Protein AF-A0A256ZLI0-F1 (afdb_monomer_lite)

pLDDT: mean 76.05, std 20.67, range [28.83, 98.06]

Structure (mmCIF, N/CA/C/O backbone):
data_AF-A0A256ZLI0-F1
#
_entry.id   AF-A0A256ZLI0-F1
#
loop_
_atom_site.group_PDB
_atom_site.id
_atom_site.type_symbol
_atom_site.label_atom_id
_atom_site.label_alt_id
_atom_site.label_comp_id
_atom_site.label_asym_id
_atom_site.label_entity_id
_atom_site.label_seq_id
_atom_site.pdbx_PDB_ins_code
_atom_site.Cartn_x
_atom_site.Cartn_y
_atom_site.Cartn_z
_atom_site.occupancy
_atom_site.B_iso_or_equiv
_atom_site.auth_seq_id
_atom_site.auth_comp_id
_atom_site.auth_asym_id
_atom_site.auth_atom_id
_atom_site.pdbx_PDB_model_num
ATOM 1 N N . MET A 1 1 ? 35.909 20.797 -8.259 1.00 40.53 1 MET A N 1
ATOM 2 C CA . MET A 1 1 ? 35.393 22.109 -7.797 1.00 40.53 1 MET A CA 1
ATOM 3 C C . MET A 1 1 ? 34.046 22.550 -8.398 1.00 40.53 1 MET A C 1
ATOM 5 O O . MET A 1 1 ? 33.542 23.567 -7.961 1.00 40.53 1 MET A O 1
ATOM 9 N N . LYS A 1 2 ? 33.395 21.803 -9.313 1.00 31.95 2 LYS A N 1
ATOM 10 C CA . LYS A 1 2 ? 32.049 22.153 -9.836 1.00 31.95 2 LYS A CA 1
ATOM 11 C C . LYS A 1 2 ? 30.860 21.466 -9.124 1.00 31.95 2 LYS A C 1
ATOM 13 O O . LYS A 1 2 ? 29.720 21.758 -9.449 1.00 31.95 2 LYS A O 1
ATOM 18 N N . LYS A 1 3 ? 31.107 20.575 -8.148 1.00 35.16 3 LYS A N 1
ATOM 19 C CA . LYS A 1 3 ? 30.056 19.810 -7.437 1.00 35.16 3 LYS A CA 1
ATOM 20 C C . LYS A 1 3 ? 29.478 20.511 -6.195 1.00 35.16 3 LYS A C 1
ATOM 22 O O . LYS A 1 3 ? 28.407 20.138 -5.746 1.00 35.16 3 LYS A O 1
ATOM 27 N N . THR A 1 4 ? 30.132 21.550 -5.676 1.00 40.84 4 THR A N 1
ATOM 28 C CA . THR A 1 4 ? 29.684 22.295 -4.483 1.00 40.84 4 THR A CA 1
ATOM 29 C C . THR A 1 4 ? 28.742 23.462 -4.796 1.00 40.84 4 THR A C 1
ATOM 31 O O . THR A 1 4 ? 27.974 23.868 -3.934 1.00 40.84 4 THR A O 1
ATOM 34 N N . ILE A 1 5 ? 28.733 23.967 -6.034 1.00 38.03 5 ILE A N 1
ATOM 35 C CA . ILE A 1 5 ? 27.892 25.113 -6.433 1.00 38.03 5 ILE A CA 1
ATOM 36 C C . ILE A 1 5 ? 26.425 24.687 -6.659 1.00 38.03 5 ILE A C 1
ATOM 38 O O . ILE A 1 5 ? 25.516 25.464 -6.391 1.00 38.03 5 ILE A O 1
ATOM 42 N N . LEU A 1 6 ? 26.172 23.433 -7.061 1.00 33.59 6 LEU A N 1
ATOM 43 C CA . LEU A 1 6 ? 24.806 22.923 -7.260 1.00 33.59 6 LEU A CA 1
ATOM 44 C C . LEU A 1 6 ? 24.088 22.627 -5.928 1.00 33.59 6 LEU A C 1
ATOM 46 O O . LEU A 1 6 ? 22.887 22.844 -5.819 1.00 33.59 6 LEU A O 1
ATOM 50 N N . ALA A 1 7 ? 24.832 22.202 -4.901 1.00 37.72 7 ALA A N 1
ATOM 51 C CA . ALA A 1 7 ? 24.285 21.938 -3.569 1.00 37.72 7 ALA A CA 1
ATOM 52 C C . ALA A 1 7 ? 23.872 23.230 -2.833 1.00 37.72 7 ALA A C 1
ATOM 54 O O . ALA A 1 7 ? 22.860 23.236 -2.138 1.00 37.72 7 ALA A O 1
ATOM 55 N N . LEU A 1 8 ? 24.586 24.346 -3.047 1.00 35.59 8 LEU A N 1
ATOM 56 C CA . LEU A 1 8 ? 24.182 25.655 -2.512 1.00 35.59 8 LEU A CA 1
ATOM 57 C C . LEU A 1 8 ? 22.969 26.261 -3.244 1.00 35.59 8 LEU A C 1
ATOM 59 O O . LEU A 1 8 ? 22.177 26.957 -2.617 1.00 35.59 8 LEU A O 1
ATOM 63 N N . ALA A 1 9 ? 22.777 25.978 -4.538 1.00 35.22 9 ALA A N 1
ATOM 64 C CA . ALA A 1 9 ? 21.626 26.484 -5.294 1.00 35.22 9 ALA A CA 1
ATOM 65 C C . ALA A 1 9 ? 20.304 25.790 -4.908 1.00 35.22 9 ALA A C 1
ATOM 67 O O . ALA A 1 9 ? 19.268 26.447 -4.830 1.00 35.22 9 ALA A O 1
ATOM 68 N N . VAL A 1 10 ? 20.343 24.486 -4.602 1.00 46.53 10 VAL A N 1
ATOM 69 C CA . VAL A 1 10 ? 19.170 23.740 -4.104 1.00 46.53 10 VAL A CA 1
ATOM 70 C C . VAL A 1 10 ? 18.825 24.157 -2.669 1.00 46.53 10 VAL A C 1
ATOM 72 O O . VAL A 1 10 ? 17.653 24.344 -2.355 1.00 46.53 10 VAL A O 1
ATOM 75 N N . ALA A 1 11 ? 19.829 24.421 -1.825 1.00 37.31 11 ALA A N 1
ATOM 76 C CA . ALA A 1 11 ? 19.602 24.955 -0.483 1.00 37.31 11 ALA A CA 1
ATOM 77 C C . ALA A 1 11 ? 18.977 26.370 -0.505 1.00 37.31 11 ALA A C 1
ATOM 79 O O . ALA A 1 11 ? 18.036 26.621 0.242 1.00 37.31 11 ALA A O 1
ATOM 80 N N . CYS A 1 12 ? 19.405 27.269 -1.405 1.00 38.97 12 CYS A N 1
ATOM 81 C CA . CYS A 1 12 ? 18.811 28.611 -1.538 1.00 38.97 12 CYS A CA 1
ATOM 82 C C . CYS A 1 12 ? 17.366 28.616 -2.083 1.00 38.97 12 CYS A C 1
ATOM 84 O O . CYS A 1 12 ? 16.589 29.510 -1.734 1.00 38.97 12 CYS A O 1
ATOM 86 N N . LEU A 1 13 ? 16.976 27.629 -2.899 1.00 40.41 13 LEU A N 1
ATOM 87 C CA . LEU A 1 13 ? 15.586 27.478 -3.359 1.00 40.41 13 LEU A CA 1
ATOM 88 C C . LEU A 1 13 ? 14.676 26.900 -2.266 1.00 40.41 13 LEU A C 1
ATOM 90 O O . LEU A 1 13 ? 13.527 27.313 -2.146 1.00 40.41 13 LEU A O 1
ATOM 94 N N . LEU A 1 14 ? 15.204 26.029 -1.404 1.00 44.41 14 LEU A N 1
ATOM 95 C CA . LEU A 1 14 ? 14.455 25.492 -0.264 1.00 44.41 14 LEU A CA 1
ATOM 96 C C . LEU A 1 14 ? 14.276 26.519 0.870 1.00 44.41 14 LEU A C 1
ATOM 98 O O . LEU A 1 14 ? 13.280 26.472 1.584 1.00 44.41 14 LEU A O 1
ATOM 102 N N . SER A 1 15 ? 15.185 27.492 1.018 1.00 39.38 15 SER A N 1
ATOM 103 C CA . SER A 1 15 ? 15.067 28.544 2.046 1.00 39.38 15 SER A CA 1
ATOM 104 C C . SER A 1 15 ? 14.135 29.704 1.670 1.00 39.38 15 SER A C 1
ATOM 106 O O . SER A 1 15 ? 13.623 30.376 2.560 1.00 39.38 15 SER A O 1
ATOM 108 N N . SER A 1 16 ? 13.897 29.959 0.378 1.00 40.97 16 SER A N 1
ATOM 109 C CA . SER A 1 16 ? 13.010 31.048 -0.073 1.00 40.97 16 SER A CA 1
ATOM 110 C C . SER A 1 16 ? 11.529 30.653 -0.125 1.00 40.97 16 SER A C 1
ATOM 112 O O . SER A 1 16 ? 10.674 31.531 -0.049 1.00 40.97 16 SER A O 1
ATOM 114 N N . ALA A 1 17 ? 11.213 29.353 -0.151 1.00 39.97 17 ALA A N 1
ATOM 115 C CA . ALA A 1 17 ? 9.845 28.849 0.003 1.00 39.97 17 ALA A CA 1
ATOM 116 C C . ALA A 1 17 ? 9.384 28.781 1.475 1.00 39.97 17 ALA A C 1
ATOM 118 O O . ALA A 1 17 ? 8.189 28.789 1.749 1.00 39.97 17 ALA A O 1
ATOM 119 N N . TYR A 1 18 ? 10.320 28.761 2.432 1.00 39.34 18 TYR A N 1
ATOM 120 C CA . TYR A 1 18 ? 10.014 28.608 3.861 1.00 39.34 18 TYR A CA 1
ATOM 121 C C . TYR A 1 18 ? 9.676 29.920 4.590 1.00 39.34 18 TYR A C 1
ATOM 123 O O . TYR A 1 18 ? 9.418 29.912 5.792 1.00 39.34 18 TYR A O 1
ATOM 131 N N . ALA A 1 19 ? 9.682 31.059 3.891 1.00 36.34 19 ALA A N 1
ATOM 132 C CA . ALA A 1 19 ? 9.507 32.368 4.513 1.00 36.34 19 ALA A CA 1
ATOM 133 C C . ALA A 1 19 ? 8.730 33.355 3.627 1.00 36.34 19 ALA A C 1
ATOM 135 O O . ALA A 1 19 ? 9.197 34.458 3.352 1.00 36.34 19 ALA A O 1
ATOM 136 N N . SER A 1 20 ? 7.522 32.996 3.185 1.00 33.09 20 SER A N 1
ATOM 137 C CA . SER A 1 20 ? 6.539 34.020 2.814 1.00 33.09 20 SER A CA 1
ATOM 138 C C . SER A 1 20 ? 5.101 33.527 2.961 1.00 33.09 20 SER A C 1
ATOM 140 O O . SER A 1 20 ? 4.599 32.782 2.133 1.00 33.09 20 SER A O 1
ATOM 142 N N . ASN A 1 21 ? 4.476 34.011 4.035 1.00 33.50 21 ASN A N 1
ATOM 143 C CA . ASN A 1 21 ? 3.044 34.111 4.306 1.00 33.50 21 ASN A CA 1
ATOM 144 C C . ASN A 1 21 ? 2.173 32.843 4.322 1.00 33.50 21 ASN A C 1
ATOM 146 O O . ASN A 1 21 ? 1.959 32.149 3.334 1.00 33.50 21 ASN A O 1
ATOM 150 N N . ASN A 1 22 ? 1.560 32.662 5.495 1.00 40.75 22 ASN A N 1
ATOM 151 C CA . ASN A 1 22 ? 0.353 31.892 5.771 1.00 40.75 22 ASN A CA 1
ATOM 152 C C . ASN A 1 22 ? -0.597 31.858 4.557 1.00 40.75 22 ASN A C 1
ATOM 154 O O . ASN A 1 22 ? -1.036 32.912 4.096 1.00 40.75 22 ASN A O 1
ATOM 158 N N . ASN A 1 23 ? -0.919 30.644 4.099 1.00 41.50 23 ASN A N 1
ATOM 159 C CA . ASN A 1 23 ? -1.715 30.287 2.912 1.00 41.50 23 ASN A CA 1
ATOM 160 C C . ASN A 1 23 ? -0.945 30.087 1.595 1.00 41.50 23 ASN A C 1
ATOM 162 O O . ASN A 1 23 ? -1.552 30.136 0.525 1.00 41.50 23 ASN A O 1
ATOM 166 N N . ALA A 1 24 ? 0.349 29.765 1.637 1.00 43.97 24 ALA A N 1
ATOM 167 C CA . ALA A 1 24 ? 0.950 29.016 0.536 1.00 43.97 24 ALA A CA 1
ATOM 168 C C . ALA A 1 24 ? 0.336 27.606 0.527 1.00 43.97 24 ALA A C 1
ATOM 170 O O . ALA A 1 24 ? 0.814 26.701 1.206 1.00 43.97 24 ALA A O 1
ATOM 171 N N . MET A 1 25 ? -0.785 27.458 -0.181 1.00 47.25 25 MET A N 1
ATOM 172 C CA . MET A 1 25 ? -1.343 26.170 -0.583 1.00 47.25 25 MET A CA 1
ATOM 173 C C . MET A 1 25 ? -0.182 25.342 -1.138 1.00 47.25 25 MET A C 1
ATOM 175 O O . MET A 1 25 ? 0.392 25.713 -2.162 1.00 47.25 25 MET A O 1
ATOM 179 N N . LEU A 1 26 ? 0.239 24.306 -0.401 1.00 55.38 26 LEU A N 1
ATOM 180 C CA . LEU A 1 26 ? 1.310 23.421 -0.844 1.00 55.38 26 LEU A CA 1
ATOM 181 C C . LEU A 1 26 ? 0.889 22.868 -2.207 1.00 55.38 26 LEU A C 1
ATOM 183 O O . LEU A 1 26 ? -0.097 22.140 -2.307 1.00 55.38 26 LEU A O 1
ATOM 187 N N . ASP A 1 27 ? 1.601 23.249 -3.266 1.00 64.56 27 ASP A N 1
ATOM 188 C CA . ASP A 1 27 ? 1.312 22.743 -4.601 1.00 64.56 27 ASP A CA 1
ATOM 189 C C . ASP A 1 27 ? 1.863 21.318 -4.705 1.00 64.56 27 ASP A C 1
ATOM 191 O O . ASP A 1 27 ? 3.000 21.090 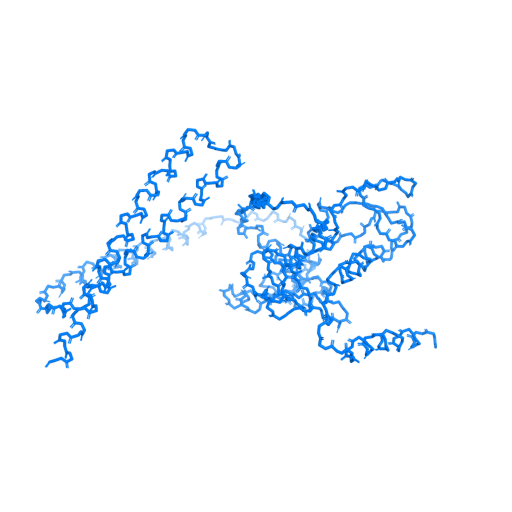-5.120 1.00 64.56 27 ASP A O 1
ATOM 195 N N . TYR A 1 28 ? 1.069 20.335 -4.282 1.00 67.94 28 TYR A N 1
ATOM 196 C CA . TYR A 1 28 ? 1.448 18.923 -4.345 1.00 67.94 28 TYR A CA 1
ATOM 197 C C . TYR A 1 28 ? 1.806 18.485 -5.775 1.00 67.94 28 TYR A C 1
ATOM 199 O O . TYR A 1 28 ? 2.650 17.607 -5.945 1.00 67.94 28 TYR A O 1
ATOM 207 N N . LYS A 1 29 ? 1.278 19.155 -6.817 1.00 70.31 29 LYS A N 1
ATOM 208 C CA . LYS A 1 29 ? 1.655 18.875 -8.215 1.00 70.31 29 LYS A CA 1
ATOM 209 C C . LYS A 1 29 ? 3.124 19.199 -8.481 1.00 70.31 29 LYS A C 1
ATOM 211 O O . LYS A 1 29 ? 3.754 18.533 -9.302 1.00 70.31 29 LYS A O 1
ATOM 216 N N . PHE A 1 30 ? 3.697 20.190 -7.795 1.00 74.12 30 PHE A N 1
ATOM 217 C CA . PHE A 1 30 ? 5.127 20.485 -7.888 1.00 74.12 30 PHE A CA 1
ATOM 218 C C . PHE A 1 30 ? 5.970 19.310 -7.378 1.00 74.12 30 PHE A C 1
ATOM 220 O O . PHE A 1 30 ? 6.901 18.879 -8.062 1.00 74.12 30 PHE A O 1
ATOM 227 N N . TYR A 1 31 ? 5.614 18.755 -6.217 1.00 70.31 31 TYR A N 1
ATOM 228 C CA . TYR A 1 31 ? 6.306 17.601 -5.640 1.00 70.31 31 TYR A CA 1
ATOM 229 C C . TYR A 1 31 ? 6.145 16.345 -6.498 1.00 70.31 31 TYR A C 1
ATOM 231 O O . TYR A 1 31 ? 7.115 15.611 -6.676 1.00 70.31 31 TYR A O 1
ATOM 239 N N . ASP A 1 32 ? 4.974 16.145 -7.096 1.00 78.19 32 ASP A N 1
ATOM 240 C CA . ASP A 1 32 ? 4.690 14.979 -7.936 1.00 78.19 32 ASP A CA 1
ATOM 241 C C . ASP A 1 32 ? 5.497 15.006 -9.226 1.00 78.19 32 ASP A C 1
ATOM 243 O O . ASP A 1 32 ? 6.149 14.023 -9.571 1.00 78.19 32 ASP A O 1
ATOM 247 N N . ASN A 1 33 ? 5.549 16.162 -9.890 1.00 80.44 33 ASN A N 1
ATOM 248 C CA . ASN A 1 33 ? 6.381 16.349 -11.075 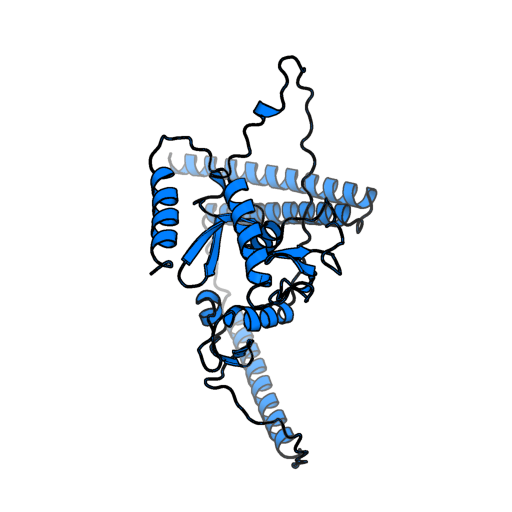1.00 80.44 33 ASN A CA 1
ATOM 249 C C . ASN A 1 33 ? 7.874 16.191 -10.756 1.00 80.44 33 ASN A C 1
ATOM 251 O O . ASN A 1 33 ? 8.627 15.629 -11.554 1.00 80.44 33 ASN A O 1
ATOM 255 N N . MET A 1 34 ? 8.314 16.679 -9.592 1.00 78.69 34 MET A N 1
ATOM 256 C CA . MET A 1 34 ? 9.698 16.530 -9.146 1.00 78.69 34 MET A CA 1
ATOM 257 C C . MET A 1 34 ? 10.043 15.062 -8.857 1.00 78.69 34 MET A C 1
ATOM 259 O O . MET A 1 34 ? 11.110 14.598 -9.264 1.00 78.69 34 MET A O 1
ATOM 263 N N . LEU A 1 35 ? 9.148 14.332 -8.185 1.00 78.50 35 LEU A N 1
ATOM 264 C CA . LEU A 1 35 ? 9.308 12.912 -7.876 1.00 78.50 35 LEU A CA 1
ATOM 265 C C . LEU A 1 35 ? 9.296 12.059 -9.151 1.00 78.50 35 LEU A C 1
ATOM 267 O O . LEU A 1 35 ? 10.183 11.224 -9.319 1.00 78.50 35 LEU A O 1
ATOM 271 N N . GLU A 1 36 ? 8.364 12.313 -10.074 1.00 88.06 36 GLU A N 1
ATOM 272 C CA . GLU A 1 36 ? 8.301 11.669 -11.395 1.00 88.06 36 GLU A CA 1
ATOM 273 C C . GLU A 1 36 ? 9.634 11.831 -12.134 1.00 88.06 36 GLU A C 1
ATOM 275 O O . GLU A 1 36 ? 10.259 10.853 -12.547 1.00 88.06 36 GLU A O 1
ATOM 280 N N . ASP A 1 37 ? 10.114 13.072 -12.261 1.00 85.50 37 ASP A N 1
ATOM 281 C CA . ASP A 1 37 ? 11.357 13.370 -12.971 1.00 85.50 37 ASP A CA 1
ATOM 282 C C . ASP A 1 37 ? 12.570 12.695 -12.320 1.00 85.50 37 ASP A C 1
ATOM 284 O O . ASP A 1 37 ? 13.441 12.159 -13.015 1.00 85.50 37 ASP A O 1
ATOM 288 N N . TYR A 1 38 ? 12.620 12.701 -10.988 1.00 82.81 38 TYR A N 1
ATOM 289 C CA . TYR A 1 38 ? 13.670 12.046 -10.221 1.00 82.81 38 TYR A CA 1
ATOM 290 C C . TYR A 1 38 ? 13.677 10.526 -10.458 1.00 82.81 38 TYR A C 1
ATOM 292 O O . TYR A 1 38 ? 14.725 9.971 -10.801 1.00 82.81 38 TYR A O 1
ATOM 300 N N . LEU A 1 39 ? 12.524 9.858 -10.352 1.00 84.94 39 LEU A N 1
ATOM 301 C CA . LEU A 1 39 ? 12.399 8.408 -10.534 1.00 84.94 39 LEU A CA 1
ATOM 302 C C . LEU A 1 39 ? 12.751 7.986 -11.965 1.00 84.94 39 LEU A C 1
ATOM 304 O O . LEU A 1 39 ? 13.571 7.086 -12.166 1.00 84.94 39 LEU A O 1
ATOM 308 N N . LEU A 1 40 ? 12.220 8.686 -12.972 1.00 92.62 40 LEU A N 1
ATOM 309 C CA . LEU A 1 40 ? 12.499 8.383 -14.378 1.00 92.62 40 LEU A CA 1
ATOM 310 C C . LEU A 1 40 ? 13.979 8.571 -14.736 1.00 92.62 40 LEU A C 1
ATOM 312 O O . LEU A 1 40 ? 14.510 7.806 -15.544 1.00 92.62 40 LEU A O 1
ATOM 316 N N . LYS A 1 41 ? 14.666 9.556 -14.141 1.00 91.25 41 LYS A N 1
ATOM 317 C CA . LYS A 1 41 ? 16.128 9.702 -14.265 1.00 91.25 41 LYS A CA 1
ATOM 318 C C . LYS A 1 41 ? 16.868 8.575 -13.560 1.00 91.25 41 LYS A C 1
ATOM 320 O O . LYS A 1 41 ? 17.850 8.058 -14.091 1.00 91.25 41 LYS A O 1
ATOM 325 N N . ARG A 1 42 ? 16.409 8.191 -12.369 1.00 86.12 42 ARG A N 1
ATOM 326 C CA . ARG A 1 42 ? 17.051 7.158 -11.556 1.00 86.12 42 ARG A CA 1
ATOM 327 C C . ARG A 1 42 ? 17.059 5.805 -12.257 1.00 86.12 42 ARG A C 1
ATOM 329 O O . ARG A 1 42 ? 18.103 5.161 -12.285 1.00 86.12 42 ARG A O 1
ATOM 336 N N . PHE A 1 43 ? 15.964 5.429 -12.916 1.00 92.88 43 PHE A N 1
ATOM 337 C CA . PHE A 1 43 ? 15.890 4.195 -13.712 1.00 92.88 43 PHE A CA 1
ATOM 338 C C . PHE A 1 43 ? 16.855 4.167 -14.911 1.00 92.88 43 PHE A C 1
ATOM 340 O O . PHE A 1 43 ? 17.060 3.124 -15.524 1.00 92.88 43 PHE A O 1
ATOM 347 N N . CYS A 1 44 ? 17.450 5.305 -15.262 1.00 96.50 44 CYS A N 1
ATOM 348 C CA . CYS A 1 44 ? 18.420 5.448 -16.341 1.00 96.50 44 CYS A CA 1
ATOM 349 C C . CYS A 1 44 ? 19.871 5.572 -15.860 1.00 96.50 44 CYS A C 1
ATOM 351 O O . CYS A 1 44 ? 20.780 5.686 -16.685 1.00 96.50 44 CYS A O 1
ATOM 353 N N . GLU A 1 45 ? 20.126 5.602 -14.552 1.00 91.56 45 GLU A N 1
ATOM 354 C CA . GLU A 1 45 ? 21.478 5.817 -14.042 1.00 91.56 45 GLU A CA 1
ATOM 355 C C . GLU A 1 45 ? 22.379 4.627 -14.421 1.00 91.56 45 GLU A C 1
ATOM 357 O O . GLU A 1 45 ? 22.120 3.483 -14.057 1.00 91.56 45 GLU A O 1
ATOM 362 N N . GLY A 1 46 ? 23.429 4.894 -15.205 1.00 92.31 46 GLY A N 1
ATOM 363 C CA . GLY A 1 46 ? 24.333 3.860 -15.726 1.00 92.31 46 GLY A CA 1
ATOM 364 C C . GLY A 1 46 ? 23.819 3.089 -16.952 1.00 92.31 46 GLY A C 1
ATOM 365 O O . GLY A 1 46 ? 24.544 2.239 -17.464 1.00 92.31 46 GLY A O 1
ATOM 366 N N . VAL A 1 47 ? 22.623 3.405 -17.456 1.00 95.44 47 VAL A N 1
ATOM 367 C CA . VAL A 1 47 ? 21.990 2.755 -18.617 1.00 95.44 47 VAL A CA 1
ATOM 368 C C . VAL A 1 47 ? 22.248 3.576 -19.884 1.00 95.44 47 VAL A C 1
ATOM 370 O O . VAL A 1 47 ? 22.165 4.809 -19.861 1.00 95.44 47 VAL A O 1
ATOM 373 N N . LYS A 1 48 ? 22.572 2.932 -21.014 1.00 97.19 48 LYS A N 1
ATOM 374 C CA . LYS A 1 48 ? 22.811 3.660 -22.274 1.00 97.19 48 LYS A CA 1
ATOM 375 C C . LYS A 1 48 ? 21.500 4.026 -22.966 1.00 97.19 48 LYS A C 1
ATOM 377 O O . LYS A 1 48 ? 20.455 3.412 -22.772 1.00 97.19 48 LYS A O 1
ATOM 382 N N . ARG A 1 49 ? 21.567 5.025 -23.851 1.00 97.44 49 ARG A N 1
ATOM 383 C CA . ARG A 1 49 ? 20.423 5.427 -24.676 1.00 97.44 49 ARG A CA 1
ATOM 384 C C . ARG A 1 49 ? 19.913 4.246 -25.513 1.00 97.44 49 ARG A C 1
ATOM 386 O O . ARG A 1 49 ? 20.686 3.650 -26.256 1.00 97.44 49 ARG A O 1
ATOM 393 N N . GLY A 1 50 ? 18.612 3.981 -25.442 1.00 95.94 50 GLY A N 1
ATOM 394 C CA . GLY A 1 50 ? 17.932 2.901 -26.159 1.00 95.94 50 GLY A CA 1
ATOM 395 C C . GLY A 1 50 ? 17.955 1.545 -25.449 1.00 95.94 50 GLY A C 1
ATOM 396 O O . GLY A 1 50 ? 17.279 0.630 -25.908 1.00 95.94 50 GLY A O 1
ATOM 397 N N . GLU A 1 51 ? 18.684 1.404 -24.340 1.00 97.75 51 GLU A N 1
ATOM 398 C CA . GLU A 1 51 ? 18.608 0.210 -23.492 1.00 97.75 51 GLU A CA 1
ATOM 399 C C . GLU A 1 51 ? 17.377 0.270 -22.577 1.00 97.75 51 GLU A C 1
ATOM 401 O O . GLU A 1 51 ? 16.808 1.341 -22.341 1.00 97.75 51 GLU A O 1
ATOM 406 N N . ARG A 1 52 ? 16.946 -0.891 -22.068 1.00 97.12 52 ARG A N 1
ATOM 407 C CA . ARG A 1 52 ? 15.803 -0.979 -21.149 1.00 97.12 52 ARG A CA 1
ATOM 408 C C . ARG A 1 52 ? 16.097 -0.239 -19.850 1.00 97.12 52 ARG A C 1
ATOM 410 O O . ARG A 1 52 ? 17.203 -0.333 -19.326 1.00 97.12 52 ARG A O 1
ATOM 417 N N . CYS A 1 53 ? 15.093 0.453 -19.323 1.00 96.69 53 CYS A N 1
ATOM 418 C CA . CYS A 1 53 ? 15.206 1.108 -18.025 1.00 96.69 53 CYS A CA 1
ATOM 419 C C . CYS A 1 53 ? 15.521 0.087 -16.923 1.00 96.69 53 CYS A C 1
ATOM 421 O O . CYS A 1 53 ? 14.946 -1.003 -16.892 1.00 96.69 53 CYS A O 1
ATOM 423 N N . ASN A 1 54 ? 16.407 0.457 -16.004 1.00 94.50 54 ASN A N 1
ATOM 424 C CA . ASN A 1 54 ? 16.736 -0.324 -14.821 1.00 94.50 54 ASN A CA 1
ATOM 425 C C . ASN A 1 54 ? 15.725 -0.017 -13.706 1.00 94.50 54 ASN A C 1
ATOM 427 O O . ASN A 1 54 ? 15.973 0.804 -12.823 1.00 94.50 54 ASN A O 1
ATOM 431 N N . VAL A 1 55 ? 14.546 -0.625 -13.814 1.00 89.00 55 VAL A N 1
ATOM 432 C CA . VAL A 1 55 ? 13.467 -0.502 -12.829 1.00 89.00 55 VAL A CA 1
ATOM 433 C C . VAL A 1 55 ? 13.639 -1.590 -11.771 1.00 89.00 55 VAL A C 1
ATOM 435 O O . VAL A 1 55 ? 13.770 -2.766 -12.112 1.00 89.00 55 VAL A O 1
ATOM 438 N N . ALA A 1 56 ? 13.644 -1.195 -10.498 1.00 77.38 56 ALA A N 1
ATOM 439 C CA . ALA A 1 56 ? 13.705 -2.131 -9.380 1.00 77.38 56 ALA A CA 1
ATOM 440 C C . ALA A 1 56 ? 12.408 -2.953 -9.271 1.00 77.38 56 ALA A C 1
ATOM 442 O O . ALA A 1 56 ? 11.317 -2.437 -9.521 1.00 77.38 56 ALA A O 1
ATOM 443 N N . GLU A 1 57 ? 12.512 -4.216 -8.853 1.00 71.81 57 GLU A N 1
ATOM 444 C CA . GLU A 1 57 ? 11.345 -4.952 -8.346 1.00 71.81 57 GLU A CA 1
ATOM 445 C C . GLU A 1 57 ? 10.844 -4.232 -7.078 1.00 71.81 57 GLU A C 1
ATOM 447 O O . GLU A 1 57 ? 11.687 -3.820 -6.274 1.00 71.81 57 GLU A O 1
ATOM 452 N N . PRO A 1 58 ? 9.530 -4.002 -6.874 1.00 76.56 58 PRO A N 1
ATOM 453 C CA . PRO A 1 58 ? 8.353 -4.575 -7.552 1.00 76.56 58 PRO A CA 1
ATOM 454 C C . PRO A 1 58 ? 7.762 -3.725 -8.698 1.00 76.56 58 PRO A C 1
ATOM 456 O O . PRO A 1 58 ? 6.701 -4.035 -9.235 1.00 76.56 58 PRO A O 1
ATOM 459 N N . LEU A 1 59 ? 8.397 -2.613 -9.075 1.00 78.31 59 LEU A N 1
ATOM 460 C CA . LEU A 1 59 ? 7.831 -1.662 -10.044 1.00 78.31 59 LEU A CA 1
ATOM 461 C C . LEU A 1 59 ? 7.904 -2.145 -11.497 1.00 78.31 59 LEU A C 1
ATOM 463 O O . LEU A 1 59 ? 7.274 -1.568 -12.381 1.00 78.31 59 LEU A O 1
ATOM 467 N N . LYS A 1 60 ? 8.684 -3.187 -11.762 1.00 84.75 60 LYS A N 1
ATOM 468 C CA . LYS A 1 60 ? 9.031 -3.652 -13.107 1.00 84.75 60 LYS A CA 1
ATOM 469 C C . LYS A 1 60 ? 7.853 -4.243 -13.886 1.00 84.75 60 LYS A C 1
ATOM 471 O O . LYS A 1 60 ? 7.864 -4.227 -15.120 1.00 84.75 60 LYS A O 1
ATOM 476 N N . ASP A 1 61 ? 6.833 -4.724 -13.181 1.00 80.38 61 ASP A N 1
ATOM 477 C CA . ASP A 1 61 ? 5.593 -5.198 -13.798 1.00 80.38 61 ASP A CA 1
ATOM 478 C C . ASP A 1 61 ? 4.722 -4.051 -14.313 1.00 80.38 61 ASP A C 1
ATOM 480 O O . ASP A 1 61 ? 4.073 -4.203 -15.346 1.00 80.38 61 ASP A O 1
ATOM 484 N N . ASN A 1 62 ? 4.790 -2.888 -13.659 1.00 79.38 62 ASN A N 1
ATOM 485 C CA . ASN A 1 62 ? 3.992 -1.706 -13.993 1.00 79.38 62 ASN A CA 1
ATOM 486 C C . ASN A 1 62 ? 4.761 -0.668 -14.823 1.00 79.38 62 ASN A C 1
ATOM 488 O O . ASN A 1 62 ? 4.165 0.238 -15.402 1.00 79.38 62 ASN A O 1
ATOM 492 N N . ILE A 1 63 ? 6.092 -0.756 -14.860 1.00 85.62 63 ILE A N 1
ATOM 493 C CA . ILE A 1 63 ? 6.951 0.226 -15.517 1.00 85.62 63 ILE A CA 1
ATOM 494 C C . ILE A 1 63 ? 7.905 -0.496 -16.456 1.00 85.62 63 ILE A C 1
ATOM 496 O O . ILE A 1 63 ? 8.925 -1.059 -16.049 1.00 85.62 63 ILE A O 1
ATOM 500 N N . ARG A 1 64 ? 7.600 -0.421 -17.750 1.00 92.75 64 ARG A N 1
ATOM 501 C CA . ARG A 1 64 ? 8.471 -0.894 -18.827 1.00 92.75 64 ARG A CA 1
ATOM 502 C C . ARG A 1 64 ? 8.821 0.264 -19.738 1.00 92.75 64 ARG A C 1
ATOM 504 O O . ARG A 1 64 ? 8.035 1.188 -19.913 1.00 92.75 64 ARG A O 1
ATOM 511 N N . GLY A 1 65 ? 10.018 0.238 -20.309 1.00 95.44 65 GLY A N 1
ATOM 512 C CA . GLY A 1 65 ? 10.466 1.335 -21.152 1.00 95.44 65 GLY A CA 1
ATOM 513 C C . GLY A 1 65 ? 11.930 1.264 -21.540 1.00 95.44 65 GLY A C 1
ATOM 514 O O . GLY A 1 65 ? 12.650 0.323 -21.185 1.00 95.44 65 GLY A O 1
ATOM 515 N N . VAL A 1 66 ? 12.371 2.302 -22.244 1.00 97.50 66 VAL A N 1
ATOM 516 C CA . VAL A 1 66 ? 13.767 2.485 -22.651 1.00 97.50 66 VAL A CA 1
ATOM 517 C C . VAL A 1 66 ? 14.313 3.837 -22.216 1.00 97.50 66 VAL A C 1
ATOM 519 O O . VAL A 1 66 ? 13.590 4.830 -22.104 1.00 97.50 66 VAL A O 1
ATOM 522 N N . CYS A 1 67 ? 15.620 3.881 -21.979 1.00 98.06 67 CYS A N 1
ATOM 523 C CA . CYS A 1 67 ? 16.298 5.092 -21.567 1.00 98.06 67 CYS A CA 1
ATOM 524 C C . CYS A 1 67 ? 16.522 6.036 -22.754 1.00 98.06 67 CYS A C 1
ATOM 526 O O . CYS A 1 67 ? 17.254 5.716 -23.694 1.00 98.06 67 CYS A O 1
ATOM 528 N N . CYS A 1 68 ? 15.933 7.226 -22.705 1.00 97.38 68 CYS A N 1
ATOM 529 C CA . CYS A 1 68 ? 16.025 8.241 -23.746 1.00 97.38 68 CYS A CA 1
ATOM 530 C C . CYS A 1 68 ? 16.408 9.578 -23.125 1.00 97.38 68 CYS A C 1
ATOM 532 O O . CYS A 1 68 ? 15.716 10.096 -22.256 1.00 97.38 68 CYS A O 1
ATOM 534 N N . ASP A 1 69 ? 17.549 10.117 -23.556 1.00 96.00 69 ASP A N 1
ATOM 535 C CA . ASP A 1 69 ? 18.058 11.413 -23.093 1.00 96.00 69 ASP A CA 1
ATOM 536 C C . ASP A 1 69 ? 18.205 11.488 -21.555 1.00 96.00 69 ASP A C 1
ATOM 538 O O . ASP A 1 69 ? 17.982 12.520 -20.926 1.00 96.00 69 ASP A O 1
ATOM 542 N N . GLY A 1 70 ? 18.596 10.360 -20.947 1.00 94.31 70 GLY A N 1
ATOM 543 C CA . GLY A 1 70 ? 18.824 10.231 -19.505 1.00 94.31 70 GLY A CA 1
ATOM 544 C C . GLY A 1 70 ? 17.560 10.052 -18.662 1.00 94.31 70 GLY A C 1
ATOM 545 O O . GLY A 1 70 ? 17.660 10.097 -17.438 1.00 94.31 70 GLY A O 1
ATOM 546 N N . LYS A 1 71 ? 16.391 9.852 -19.284 1.00 96.69 71 LYS A N 1
ATOM 547 C CA . LYS A 1 71 ? 15.126 9.537 -18.605 1.00 96.69 71 LYS A CA 1
ATOM 548 C C . LYS A 1 71 ? 14.489 8.282 -19.181 1.00 96.69 71 LYS A C 1
ATOM 550 O O . LYS A 1 71 ? 14.573 8.027 -20.382 1.00 96.69 71 LYS A O 1
ATOM 555 N N . CYS A 1 72 ? 13.826 7.510 -18.334 1.00 96.50 72 CYS A N 1
ATOM 556 C CA . CYS A 1 72 ? 13.034 6.381 -18.788 1.00 96.50 72 CYS A CA 1
ATOM 557 C C . CYS A 1 72 ? 11.778 6.885 -19.513 1.00 96.50 72 CYS A C 1
ATOM 559 O O . CYS A 1 72 ? 10.944 7.550 -18.902 1.00 96.50 72 CYS A O 1
ATOM 561 N N . LYS A 1 73 ? 11.629 6.580 -20.807 1.00 96.56 73 LYS A N 1
ATOM 562 C CA . LYS A 1 73 ? 10.342 6.719 -21.505 1.00 96.56 73 LYS A CA 1
ATOM 563 C C . LYS A 1 73 ? 9.567 5.415 -21.346 1.00 96.56 73 LYS A C 1
ATOM 565 O O . LYS A 1 73 ? 10.108 4.357 -21.670 1.00 96.56 73 LYS A O 1
ATOM 570 N N . ARG A 1 74 ? 8.328 5.493 -20.855 1.00 94.88 74 ARG A N 1
ATOM 571 C CA . ARG A 1 74 ? 7.511 4.316 -20.520 1.00 94.88 74 ARG A CA 1
ATOM 572 C C . ARG A 1 74 ? 6.655 3.840 -21.685 1.00 94.88 74 ARG A C 1
ATOM 574 O O . ARG A 1 74 ? 6.299 4.643 -22.541 1.00 94.88 74 ARG A O 1
ATOM 581 N N . GLU A 1 75 ? 6.342 2.547 -21.681 1.00 94.31 75 GLU A N 1
ATOM 582 C CA . GLU A 1 75 ? 5.518 1.852 -22.681 1.00 94.31 75 GLU A CA 1
ATOM 583 C C . GLU A 1 75 ? 5.962 2.110 -24.130 1.00 94.31 75 GLU A C 1
ATOM 585 O O . GLU A 1 75 ? 5.158 2.170 -25.055 1.00 94.31 75 GLU A O 1
ATOM 590 N N . VAL A 1 76 ? 7.277 2.255 -24.325 1.00 95.19 76 VAL A N 1
ATOM 591 C CA . VAL A 1 76 ? 7.912 2.398 -25.638 1.00 95.19 76 VAL A CA 1
ATOM 592 C C . VAL A 1 76 ? 9.074 1.423 -25.784 1.00 95.19 76 VAL A C 1
ATOM 594 O O . VAL A 1 76 ? 9.770 1.089 -24.819 1.00 95.19 76 VAL A O 1
ATOM 597 N N . SER A 1 77 ? 9.309 0.981 -27.016 1.00 94.94 77 SER A N 1
ATOM 598 C CA . SER A 1 77 ? 10.371 0.036 -27.370 1.00 94.94 77 SER A CA 1
ATOM 599 C C . SER A 1 77 ? 11.668 0.725 -27.807 1.00 94.94 77 SER A C 1
ATOM 601 O O . SER A 1 77 ? 12.742 0.124 -27.767 1.00 94.94 77 SER A O 1
ATOM 603 N N . ASN A 1 78 ? 11.586 1.987 -28.239 1.00 96.94 78 ASN A N 1
ATOM 604 C CA . ASN A 1 78 ? 12.721 2.777 -28.708 1.00 96.94 78 ASN A CA 1
ATOM 605 C C . ASN A 1 78 ? 12.473 4.287 -28.530 1.00 96.94 78 ASN A C 1
ATOM 607 O O . ASN A 1 78 ? 11.350 4.741 -28.344 1.00 96.94 78 ASN A O 1
ATOM 611 N N . CYS A 1 79 ? 13.529 5.100 -28.630 1.00 96.62 79 CYS A N 1
ATOM 612 C CA . CYS A 1 79 ? 13.437 6.537 -28.342 1.00 96.62 79 CYS A CA 1
ATOM 613 C C . CYS A 1 79 ? 12.695 7.389 -29.378 1.00 96.62 79 CYS A C 1
ATOM 615 O O . CYS A 1 79 ? 12.479 8.576 -29.113 1.00 96.62 79 CYS A O 1
ATOM 617 N N . ARG A 1 80 ? 12.358 6.823 -30.545 1.00 96.75 80 ARG A N 1
ATOM 618 C CA . ARG A 1 80 ? 11.620 7.526 -31.604 1.00 96.75 80 ARG A CA 1
ATOM 619 C C . ARG A 1 80 ? 10.112 7.428 -31.413 1.00 96.75 80 ARG A C 1
ATOM 621 O O . ARG A 1 80 ? 9.404 8.267 -31.951 1.00 96.75 80 ARG A O 1
ATOM 628 N N . GLU A 1 81 ? 9.646 6.429 -30.671 1.00 95.69 81 GLU A N 1
ATOM 629 C CA . GLU A 1 81 ? 8.235 6.282 -30.343 1.00 95.69 81 GLU A CA 1
ATOM 630 C C . GLU A 1 81 ? 7.771 7.411 -29.414 1.00 95.69 81 GLU A C 1
ATOM 632 O O . GLU A 1 81 ? 8.503 7.888 -28.528 1.00 95.69 81 GLU A O 1
ATOM 637 N N . GLU A 1 82 ? 6.546 7.861 -29.664 1.00 94.31 82 GLU A N 1
ATOM 638 C CA . GLU A 1 82 ? 5.839 8.777 -28.784 1.00 94.31 82 GLU A CA 1
ATOM 639 C C . GLU A 1 82 ? 5.249 7.988 -27.622 1.00 94.31 82 GLU A C 1
ATOM 641 O O . GLU A 1 82 ? 4.728 6.886 -27.789 1.00 94.31 82 GLU A O 1
ATOM 646 N N . GLN A 1 83 ? 5.383 8.554 -26.429 1.00 91.12 83 GLN A N 1
ATOM 647 C CA . GLN A 1 83 ? 4.833 7.958 -25.227 1.00 91.12 83 GLN A CA 1
ATOM 648 C C . GLN A 1 83 ? 3.306 8.143 -25.238 1.00 91.12 83 GLN A C 1
ATOM 650 O O . GLN A 1 83 ? 2.855 9.244 -25.568 1.00 91.12 83 GLN A O 1
ATOM 655 N N . PRO A 1 84 ? 2.510 7.115 -24.888 1.00 91.75 84 PRO A N 1
ATOM 656 C CA . PRO A 1 84 ? 1.062 7.256 -24.815 1.00 91.75 84 PRO A CA 1
ATOM 657 C C . PRO A 1 84 ? 0.666 8.412 -23.876 1.00 91.75 84 PRO A C 1
ATOM 659 O O . PRO A 1 84 ? 1.251 8.533 -22.795 1.00 91.75 84 PRO A O 1
ATOM 662 N N . PRO A 1 85 ? -0.301 9.265 -24.267 1.00 86.88 85 PRO A N 1
ATOM 663 C CA . PRO A 1 85 ? -0.651 10.467 -23.507 1.00 86.88 85 PRO A CA 1
ATOM 664 C C . PRO A 1 85 ? -1.330 10.157 -22.165 1.00 86.88 85 PRO A C 1
ATOM 666 O O . PRO A 1 85 ? -1.225 10.954 -21.239 1.00 86.88 85 PRO A O 1
ATOM 669 N N . ASP A 1 86 ? -1.973 8.993 -22.050 1.00 88.75 86 ASP A N 1
ATOM 670 C CA . ASP A 1 86 ? -2.826 8.623 -20.913 1.00 88.75 86 ASP A CA 1
ATOM 671 C C . ASP A 1 86 ? -2.118 7.715 -19.893 1.00 88.75 86 ASP A C 1
ATOM 673 O O . ASP A 1 86 ? -2.757 6.938 -19.185 1.00 88.75 86 ASP A O 1
ATOM 677 N N . LEU A 1 87 ? -0.784 7.760 -19.827 1.00 88.00 87 LEU A N 1
ATOM 678 C CA . LEU A 1 87 ? -0.052 6.979 -18.833 1.00 88.00 87 LEU A CA 1
ATOM 679 C C . LEU A 1 87 ? -0.168 7.607 -17.448 1.00 88.00 87 LEU A C 1
ATOM 681 O O . LEU A 1 87 ? 0.202 8.762 -17.238 1.00 88.00 87 LEU A O 1
ATOM 685 N N . GLU A 1 88 ? -0.584 6.793 -16.483 1.00 89.44 88 GLU A N 1
ATOM 686 C CA . GLU A 1 88 ? -0.551 7.154 -15.072 1.00 89.44 88 GLU A CA 1
ATOM 687 C C . GLU A 1 88 ? 0.875 7.548 -14.650 1.00 89.44 88 GLU A C 1
ATOM 689 O O . GLU A 1 88 ? 1.808 6.814 -14.973 1.00 89.44 88 GLU A O 1
ATOM 694 N N . PRO A 1 89 ? 1.103 8.670 -13.946 1.00 90.62 89 PRO A N 1
ATOM 695 C CA . PRO A 1 89 ? 2.426 9.050 -13.444 1.00 90.62 89 PRO A CA 1
ATOM 696 C C . PRO A 1 89 ? 3.068 7.951 -12.580 1.00 90.62 89 PRO A C 1
ATOM 698 O O . PRO A 1 89 ? 2.421 7.386 -11.703 1.00 90.62 89 PRO A O 1
ATOM 701 N N . VAL A 1 90 ? 4.361 7.675 -12.771 1.00 88.12 90 VAL A N 1
ATOM 702 C CA . VAL A 1 90 ? 5.138 6.782 -11.886 1.00 88.12 90 VAL A CA 1
ATOM 703 C C . VAL A 1 90 ? 5.054 7.216 -10.425 1.00 88.12 90 VAL A C 1
ATOM 705 O O . VAL A 1 90 ? 5.005 6.369 -9.535 1.00 88.12 90 VAL A O 1
ATOM 708 N N . ALA A 1 91 ? 5.037 8.522 -10.171 1.00 84.19 91 ALA A N 1
ATOM 709 C CA . ALA A 1 91 ? 4.896 9.092 -8.845 1.00 84.19 91 ALA A CA 1
ATOM 710 C C . ALA A 1 91 ? 3.641 8.557 -8.141 1.00 84.19 91 ALA A C 1
ATOM 712 O O . ALA A 1 91 ? 3.733 8.209 -6.969 1.00 84.19 91 ALA A O 1
ATOM 713 N N . ASN A 1 92 ? 2.515 8.411 -8.848 1.00 87.94 92 ASN A N 1
ATOM 714 C CA . ASN A 1 92 ? 1.288 7.854 -8.274 1.00 87.94 92 ASN A CA 1
ATOM 715 C C . ASN A 1 92 ? 1.462 6.376 -7.923 1.00 87.94 92 ASN A C 1
ATOM 717 O O . ASN A 1 92 ? 1.207 5.998 -6.786 1.00 87.94 92 ASN A O 1
ATOM 721 N N . ILE A 1 93 ? 2.026 5.580 -8.835 1.00 85.44 93 ILE A N 1
ATOM 722 C CA . ILE A 1 93 ? 2.308 4.155 -8.595 1.00 85.44 93 ILE A CA 1
ATOM 723 C C . ILE A 1 93 ? 3.175 3.979 -7.336 1.00 85.44 93 ILE A C 1
ATOM 725 O O . ILE A 1 93 ? 2.894 3.143 -6.479 1.00 85.44 93 ILE A O 1
ATOM 729 N N . VAL A 1 94 ? 4.228 4.788 -7.189 1.00 83.81 94 VAL A N 1
ATOM 730 C CA . VAL A 1 94 ? 5.107 4.740 -6.010 1.00 83.81 94 VAL A CA 1
ATOM 731 C C . VAL A 1 94 ? 4.373 5.182 -4.746 1.00 83.81 94 VAL A C 1
ATOM 733 O O . VAL A 1 94 ? 4.532 4.555 -3.700 1.00 83.81 94 VAL A O 1
ATOM 736 N N . LYS A 1 95 ? 3.557 6.234 -4.819 1.00 89.06 95 LYS A N 1
ATOM 737 C CA . LYS A 1 95 ? 2.759 6.706 -3.682 1.00 89.06 95 LYS A CA 1
ATOM 738 C C . LYS A 1 95 ? 1.753 5.670 -3.199 1.00 89.06 95 LYS A C 1
ATOM 740 O O . LYS A 1 95 ? 1.624 5.514 -1.987 1.00 89.06 95 LYS A O 1
ATOM 745 N N . GLU A 1 96 ? 1.078 4.979 -4.113 1.00 86.94 96 GLU A N 1
ATOM 746 C CA . GLU A 1 96 ? 0.170 3.877 -3.785 1.00 86.94 96 GLU A CA 1
ATOM 747 C C . GLU A 1 96 ? 0.939 2.734 -3.117 1.00 86.94 96 GLU A C 1
ATOM 749 O O . GLU A 1 96 ? 0.560 2.267 -2.045 1.00 86.94 96 GLU A O 1
ATOM 754 N N . MET A 1 97 ? 2.087 2.336 -3.678 1.00 80.06 97 MET A N 1
ATOM 755 C CA . MET A 1 97 ? 2.912 1.274 -3.092 1.00 80.06 97 MET A CA 1
ATOM 756 C C . MET A 1 97 ? 3.398 1.600 -1.674 1.00 80.06 97 MET A C 1
ATOM 758 O O . MET A 1 97 ? 3.445 0.714 -0.825 1.00 80.06 97 MET A O 1
ATOM 762 N N . LEU A 1 98 ? 3.743 2.857 -1.390 1.00 84.62 98 LEU A N 1
ATOM 763 C CA . LEU A 1 98 ? 4.233 3.277 -0.069 1.00 84.62 98 LEU A CA 1
ATOM 764 C C . LEU A 1 98 ? 3.171 3.260 1.032 1.00 84.62 98 LEU A C 1
ATOM 766 O O . LEU A 1 98 ? 3.528 3.245 2.217 1.00 84.62 98 LEU A O 1
ATOM 770 N N . CYS A 1 99 ? 1.903 3.299 0.634 1.00 89.94 99 CYS A N 1
ATOM 771 C CA . CYS A 1 99 ? 0.738 3.262 1.511 1.00 89.94 99 CYS A CA 1
ATOM 772 C C . CYS A 1 99 ? -0.069 1.976 1.369 1.00 89.94 99 CYS A C 1
ATOM 774 O O . CYS A 1 99 ? -1.142 1.843 1.956 1.00 89.94 99 CYS A O 1
ATOM 776 N N . PHE A 1 100 ? 0.467 1.010 0.630 1.00 82.56 100 PHE A N 1
ATOM 777 C CA . PHE A 1 100 ? -0.116 -0.306 0.523 1.00 82.56 100 PHE A CA 1
ATOM 778 C C . PHE A 1 100 ? -0.149 -0.959 1.911 1.00 82.56 100 PHE A C 1
ATOM 780 O O . PHE A 1 100 ? 0.885 -1.078 2.569 1.00 82.56 100 PHE A O 1
ATOM 787 N N . SER A 1 101 ? -1.346 -1.349 2.353 1.00 79.31 101 SER A N 1
ATOM 788 C CA . SER A 1 101 ? -1.621 -1.906 3.688 1.00 79.31 101 SER A CA 1
ATOM 789 C C . SER A 1 101 ? -1.393 -0.964 4.874 1.00 79.31 101 SER A C 1
ATOM 791 O O . SER A 1 101 ? -1.336 -1.437 6.006 1.00 79.31 101 SER A O 1
ATOM 793 N N . LYS A 1 102 ? -1.273 0.345 4.640 1.00 85.94 102 LYS A N 1
ATOM 794 C CA . LYS A 1 102 ? -1.157 1.337 5.712 1.00 85.94 102 LYS A CA 1
ATOM 795 C C . LYS A 1 102 ? -2.502 1.964 6.037 1.00 85.94 102 LYS A C 1
ATOM 797 O O . LYS A 1 102 ? -3.280 2.272 5.131 1.00 85.94 102 LYS A O 1
ATOM 802 N N . GLU A 1 103 ? -2.763 2.172 7.323 1.00 89.19 103 GLU A N 1
ATOM 803 C CA . GLU A 1 103 ? -3.950 2.899 7.769 1.00 89.19 103 GLU A CA 1
ATOM 804 C C . GLU A 1 103 ? -3.858 4.396 7.423 1.00 89.19 103 GLU A C 1
ATOM 806 O O . GLU A 1 103 ? -2.801 4.946 7.088 1.00 89.19 103 GLU A O 1
ATOM 811 N N . GLN A 1 104 ? -5.000 5.081 7.488 1.00 91.00 104 GLN A N 1
ATOM 812 C CA . GLN A 1 104 ? -5.058 6.522 7.272 1.00 91.00 104 GLN A CA 1
ATOM 813 C C . GLN A 1 104 ? -4.176 7.249 8.299 1.00 91.00 104 GLN A C 1
ATOM 815 O O . GLN A 1 104 ? -4.138 6.879 9.469 1.00 91.00 104 GLN A O 1
ATOM 820 N N . ASN A 1 105 ? -3.473 8.295 7.863 1.00 90.75 105 ASN A N 1
ATOM 821 C CA . ASN A 1 105 ? -2.504 9.058 8.656 1.00 90.75 105 ASN A CA 1
ATOM 822 C C . ASN A 1 105 ? -1.230 8.304 9.090 1.00 90.75 105 ASN A C 1
ATOM 824 O O . ASN A 1 105 ? -0.359 8.891 9.753 1.00 90.75 105 ASN A O 1
ATOM 828 N N . GLU A 1 106 ? -1.023 7.058 8.665 1.00 94.19 106 GLU A N 1
ATOM 829 C CA . GLU A 1 106 ? 0.269 6.401 8.862 1.00 94.19 106 GLU A CA 1
ATOM 830 C C . GLU A 1 106 ? 1.389 7.079 8.067 1.00 94.19 106 GLU A C 1
ATOM 832 O O . GLU A 1 106 ? 1.171 7.732 7.043 1.00 94.19 106 GLU A O 1
ATOM 837 N N . LYS A 1 107 ? 2.625 6.947 8.563 1.00 91.94 107 LYS A N 1
ATOM 838 C CA . LYS A 1 107 ? 3.800 7.528 7.906 1.00 91.94 107 LYS A CA 1
ATOM 839 C C . LYS A 1 107 ? 4.164 6.742 6.651 1.00 91.94 107 LYS A C 1
ATOM 841 O O . LYS A 1 107 ? 4.332 5.521 6.685 1.00 91.94 107 LYS A O 1
ATOM 846 N N . CYS A 1 108 ? 4.424 7.455 5.566 1.00 89.94 108 CYS A N 1
ATOM 847 C CA . CYS A 1 108 ? 5.107 6.928 4.390 1.00 89.94 108 CYS A CA 1
ATOM 848 C C . CYS A 1 108 ? 6.424 7.680 4.184 1.00 89.94 108 CYS A C 1
ATOM 850 O O . CYS A 1 108 ? 6.499 8.888 4.401 1.00 89.94 108 CYS A O 1
ATOM 852 N N . ILE A 1 109 ? 7.488 6.951 3.845 1.00 85.38 109 ILE A N 1
ATOM 853 C CA . ILE A 1 109 ? 8.853 7.483 3.831 1.00 85.38 109 ILE A CA 1
ATOM 854 C C . ILE A 1 109 ? 9.578 6.974 2.585 1.00 85.38 109 ILE A C 1
ATOM 856 O O . ILE A 1 109 ? 9.534 5.779 2.296 1.00 85.38 109 ILE A O 1
ATOM 860 N N . ILE A 1 110 ? 10.265 7.869 1.874 1.00 77.69 110 ILE A N 1
ATOM 861 C CA . ILE A 1 110 ? 11.258 7.523 0.849 1.00 77.69 110 ILE A CA 1
ATOM 862 C C . ILE A 1 110 ? 12.622 8.007 1.330 1.00 77.69 110 ILE A C 1
ATOM 864 O O . ILE A 1 110 ? 12.783 9.188 1.635 1.00 77.69 110 ILE A O 1
ATOM 868 N N . SER A 1 111 ? 13.614 7.119 1.326 1.00 74.19 111 SER A N 1
ATOM 869 C CA . SER A 1 111 ? 15.002 7.452 1.649 1.00 74.19 111 SER A CA 1
ATOM 870 C C . SER A 1 111 ? 15.905 7.202 0.439 1.00 74.19 111 SER A C 1
ATOM 872 O O . SER A 1 111 ? 15.912 6.103 -0.108 1.00 74.19 111 SER A O 1
ATOM 874 N N . ASP A 1 112 ? 16.700 8.196 0.030 1.00 69.38 112 ASP A N 1
ATOM 875 C CA . ASP A 1 112 ? 17.780 8.027 -0.956 1.00 69.38 112 ASP A CA 1
ATOM 876 C C . ASP A 1 112 ? 19.040 8.784 -0.527 1.00 69.38 112 ASP A C 1
ATOM 878 O O . ASP A 1 112 ? 19.029 10.004 -0.352 1.00 69.38 112 ASP A O 1
ATOM 882 N N . ARG A 1 113 ? 20.156 8.053 -0.393 1.00 68.12 113 ARG A N 1
ATOM 883 C CA . ARG A 1 113 ? 21.507 8.601 -0.143 1.00 68.12 113 ARG A CA 1
ATOM 884 C C . ARG A 1 113 ? 21.558 9.652 0.986 1.00 68.12 113 ARG A C 1
ATOM 886 O O . ARG A 1 113 ? 22.296 10.630 0.891 1.00 68.12 113 ARG A O 1
ATOM 893 N N . GLY A 1 114 ? 20.793 9.433 2.058 1.00 68.06 114 GLY A N 1
ATOM 894 C CA . GLY A 1 114 ? 20.749 10.308 3.237 1.00 68.06 114 GLY A CA 1
ATOM 895 C C . GLY A 1 114 ? 19.739 11.458 3.165 1.00 68.06 114 GLY A C 1
ATOM 896 O O . GLY A 1 114 ? 19.659 12.236 4.110 1.00 68.06 114 GLY A O 1
ATOM 897 N N . ASN A 1 115 ? 18.964 11.562 2.084 1.00 61.38 115 ASN A N 1
ATOM 898 C CA . ASN A 1 115 ? 17.785 12.422 2.029 1.00 61.38 115 ASN A CA 1
ATOM 899 C C . ASN A 1 115 ? 16.542 11.582 2.312 1.00 61.38 115 ASN A C 1
ATOM 901 O O . ASN A 1 115 ? 16.352 10.543 1.679 1.00 61.38 115 ASN A O 1
ATOM 905 N N . THR A 1 116 ? 15.695 12.063 3.216 1.00 74.50 116 THR A N 1
ATOM 906 C CA . THR A 1 116 ? 14.445 11.403 3.593 1.00 74.50 116 THR A CA 1
ATOM 907 C C . THR A 1 116 ? 13.277 12.329 3.277 1.00 74.50 116 THR A C 1
ATOM 909 O O . THR A 1 116 ? 13.245 13.473 3.729 1.00 74.50 116 THR A O 1
ATOM 912 N N . LEU A 1 117 ? 12.332 11.841 2.481 1.00 75.12 117 LEU A N 1
ATOM 913 C CA . LEU A 1 117 ? 11.042 12.474 2.236 1.00 75.12 117 LEU A CA 1
ATOM 914 C C . LEU A 1 117 ? 10.001 11.757 3.086 1.00 75.12 117 LEU A C 1
ATOM 916 O O . LEU A 1 117 ? 9.747 10.571 2.883 1.00 75.12 117 LEU A O 1
ATOM 920 N N . GLU A 1 118 ? 9.409 12.483 4.028 1.00 84.44 118 GLU A N 1
ATOM 921 C CA . GLU A 1 118 ? 8.332 11.979 4.876 1.00 84.44 118 GLU A CA 1
ATOM 922 C C . GLU A 1 118 ? 6.972 12.494 4.391 1.00 84.44 118 GLU A C 1
ATOM 924 O O . GLU A 1 118 ? 6.838 13.618 3.892 1.00 84.44 118 GLU A O 1
ATOM 929 N N . GLY A 1 119 ? 5.960 11.651 4.543 1.00 90.62 119 GLY A N 1
ATOM 930 C CA . GLY A 1 119 ? 4.584 11.930 4.175 1.00 90.62 119 GLY A CA 1
ATOM 931 C C . GLY A 1 119 ? 3.580 11.135 5.002 1.00 90.62 119 GLY A C 1
ATOM 932 O O . GLY A 1 119 ? 3.946 10.405 5.932 1.00 90.62 119 GLY A O 1
ATOM 933 N N . ARG A 1 120 ? 2.304 11.270 4.637 1.00 93.50 120 ARG A N 1
ATOM 934 C CA . ARG A 1 120 ? 1.175 10.558 5.246 1.00 93.50 120 ARG A CA 1
ATOM 935 C C . ARG A 1 120 ? 0.359 9.793 4.220 1.00 93.50 120 ARG A C 1
ATOM 937 O O . ARG A 1 120 ? 0.189 10.255 3.093 1.00 93.50 120 ARG A O 1
ATOM 944 N N . CYS A 1 121 ? -0.151 8.641 4.638 1.00 94.12 121 CYS A N 1
ATOM 945 C CA . CYS A 1 121 ? -1.064 7.827 3.854 1.00 94.12 121 CYS A CA 1
ATOM 946 C C . CYS A 1 121 ? -2.494 8.336 3.980 1.00 94.12 121 CYS A C 1
ATOM 948 O O . CYS A 1 121 ? -3.079 8.298 5.061 1.00 94.12 121 CYS A O 1
ATOM 950 N N . CYS A 1 122 ? -3.055 8.797 2.868 1.00 92.94 122 CYS A N 1
ATOM 951 C CA . CYS A 1 122 ? -4.406 9.335 2.777 1.00 92.94 122 CYS A CA 1
ATOM 952 C C . CYS A 1 122 ? -5.072 8.750 1.538 1.00 92.94 122 CYS A C 1
ATOM 954 O O . CYS A 1 122 ? -4.472 8.775 0.470 1.00 92.94 122 CYS A O 1
ATOM 956 N N . ASP A 1 123 ? -6.274 8.186 1.670 1.00 89.94 123 ASP A N 1
ATOM 957 C CA . ASP A 1 123 ? -6.967 7.513 0.560 1.00 89.94 123 ASP A CA 1
ATOM 958 C C . ASP A 1 123 ? -6.051 6.521 -0.204 1.00 89.94 123 ASP A C 1
ATOM 960 O O . ASP A 1 123 ? -5.997 6.520 -1.431 1.00 89.94 123 ASP A O 1
ATOM 964 N N . SER A 1 124 ? -5.278 5.706 0.532 1.00 88.00 124 SER A N 1
ATOM 965 C CA . SER A 1 124 ? -4.307 4.728 -0.007 1.00 88.00 124 SER A CA 1
ATOM 966 C C . SER A 1 124 ? -3.123 5.314 -0.796 1.00 88.00 124 SER A C 1
ATOM 968 O O . SER A 1 124 ? -2.347 4.563 -1.381 1.00 88.00 124 SER A O 1
ATOM 970 N N . MET A 1 125 ? -2.926 6.632 -0.769 1.00 91.12 125 MET A N 1
ATOM 971 C CA . MET A 1 125 ? -1.833 7.333 -1.442 1.00 91.12 125 MET A CA 1
ATOM 972 C C . MET A 1 125 ? -0.925 8.042 -0.440 1.00 91.12 125 MET A C 1
ATOM 974 O O . MET A 1 125 ? -1.381 8.645 0.530 1.00 91.12 125 MET A O 1
ATOM 978 N N . CYS A 1 126 ? 0.382 8.007 -0.691 1.00 89.69 126 CYS A N 1
ATOM 979 C CA . CYS A 1 126 ? 1.345 8.781 0.081 1.00 89.69 126 CYS A CA 1
ATOM 980 C C . CYS A 1 126 ? 1.372 10.248 -0.369 1.00 89.69 126 CYS A C 1
ATOM 982 O O . CYS A 1 126 ? 1.663 10.555 -1.527 1.00 89.69 126 CYS A O 1
ATOM 984 N N . TYR A 1 127 ? 1.147 11.169 0.560 1.00 89.75 127 TYR A N 1
ATOM 985 C CA . TYR A 1 127 ? 1.289 12.605 0.340 1.00 89.75 127 TYR A CA 1
ATOM 986 C C . TYR A 1 127 ? 2.488 13.118 1.130 1.00 89.75 127 TYR A C 1
ATOM 988 O O . TYR A 1 127 ? 2.523 13.036 2.356 1.00 89.75 127 TYR A O 1
ATOM 996 N N . PHE A 1 128 ? 3.498 13.626 0.426 1.00 84.25 128 PHE A N 1
ATOM 997 C CA . PHE A 1 128 ? 4.727 14.127 1.041 1.00 84.25 128 PHE A CA 1
ATOM 998 C C . PHE A 1 128 ? 4.563 15.563 1.536 1.00 84.25 128 PHE A C 1
ATOM 1000 O O . PHE A 1 128 ? 3.888 16.372 0.902 1.00 84.25 128 PHE A O 1
ATOM 1007 N N . GLY A 1 129 ? 5.221 15.885 2.651 1.00 79.44 129 GLY A N 1
ATOM 1008 C CA . GLY A 1 129 ? 5.229 17.240 3.209 1.00 79.44 129 GLY A CA 1
ATOM 1009 C C . GLY A 1 129 ? 3.973 17.634 3.994 1.00 79.44 129 GLY A C 1
ATOM 1010 O O . GLY A 1 129 ? 3.901 18.775 4.441 1.00 79.44 129 GLY A O 1
ATOM 1011 N N . ILE A 1 130 ? 3.028 16.709 4.199 1.00 84.56 130 ILE A N 1
ATOM 1012 C CA . ILE A 1 130 ? 1.865 16.912 5.076 1.00 84.56 130 ILE A CA 1
ATOM 1013 C C . ILE A 1 130 ? 2.055 16.221 6.421 1.00 84.56 130 ILE A C 1
ATOM 1015 O O . ILE A 1 130 ? 2.767 15.217 6.534 1.00 84.56 130 ILE A O 1
ATOM 1019 N N . ARG A 1 131 ? 1.392 16.744 7.451 1.00 83.56 131 ARG A N 1
ATOM 1020 C CA . ARG A 1 131 ? 1.390 16.156 8.798 1.00 83.56 131 ARG A CA 1
ATOM 1021 C C . ARG A 1 131 ? 0.172 15.290 9.069 1.00 83.56 131 ARG A C 1
ATOM 1023 O O . ARG A 1 131 ? 0.321 14.336 9.833 1.00 83.56 131 ARG A O 1
ATOM 1030 N N . ASP A 1 132 ? -0.952 15.608 8.437 1.00 88.44 132 ASP A N 1
ATOM 1031 C CA . ASP A 1 132 ? -2.241 14.931 8.574 1.00 88.44 132 ASP A CA 1
ATOM 1032 C C . ASP A 1 132 ? -3.016 14.997 7.245 1.00 88.44 132 ASP A C 1
ATOM 1034 O O . ASP A 1 132 ? -2.875 15.968 6.499 1.00 88.44 132 ASP A O 1
ATOM 1038 N N . CYS A 1 133 ? -3.835 13.991 6.952 1.00 88.19 133 CYS A N 1
ATOM 1039 C CA . CYS A 1 133 ? -4.747 13.942 5.813 1.00 88.19 133 CYS A CA 1
ATOM 1040 C C . CYS A 1 133 ? -5.751 15.096 5.793 1.00 88.19 133 CYS A C 1
ATOM 1042 O O . CYS A 1 133 ? -6.179 15.489 4.710 1.00 88.19 133 CYS A O 1
ATOM 1044 N N . ASP A 1 134 ? -6.064 15.689 6.946 1.00 86.25 134 ASP A N 1
ATOM 1045 C CA . ASP A 1 134 ? -6.894 16.896 7.030 1.00 86.25 134 ASP A CA 1
ATOM 1046 C C . ASP A 1 134 ? -6.232 18.125 6.367 1.00 86.25 134 ASP A C 1
ATOM 1048 O O . ASP A 1 134 ? -6.918 19.068 5.969 1.00 86.25 134 ASP A O 1
ATOM 1052 N N . GLU A 1 135 ? -4.900 18.126 6.196 1.00 82.44 135 GLU A N 1
ATOM 1053 C CA . GLU A 1 135 ? -4.173 19.171 5.453 1.00 82.44 135 GLU A CA 1
ATOM 1054 C C . GLU A 1 135 ? -4.356 19.033 3.926 1.00 82.44 135 GLU A C 1
ATOM 1056 O O . GLU A 1 135 ? -4.094 19.983 3.177 1.00 82.44 135 GLU A O 1
ATOM 1061 N N . ILE A 1 136 ? -4.863 17.888 3.447 1.00 77.06 136 ILE A N 1
ATOM 1062 C CA . ILE A 1 136 ? -5.325 17.697 2.067 1.00 77.06 136 ILE A CA 1
ATOM 1063 C C . ILE A 1 136 ? -6.727 18.298 1.964 1.00 77.06 136 ILE A C 1
ATOM 1065 O O . ILE A 1 136 ? -7.730 17.616 1.756 1.00 77.06 136 ILE A O 1
ATOM 1069 N N . ILE A 1 137 ? -6.814 19.616 2.130 1.00 63.56 137 ILE A N 1
ATOM 1070 C CA . ILE A 1 137 ? -8.040 20.336 1.817 1.00 63.56 137 ILE A CA 1
ATOM 1071 C C . ILE A 1 137 ? -8.229 20.174 0.311 1.00 63.56 137 ILE A C 1
ATOM 1073 O O . ILE A 1 137 ? -7.468 20.735 -0.482 1.00 63.56 137 ILE A O 1
ATOM 1077 N N . SER A 1 138 ? -9.215 19.353 -0.069 1.00 52.00 138 SER A N 1
ATOM 1078 C CA . SER A 1 138 ? -9.715 19.239 -1.438 1.00 52.00 138 SER A CA 1
ATOM 1079 C C . SER A 1 138 ? -9.780 20.639 -2.025 1.00 52.00 138 SER A C 1
ATOM 1081 O O . SER A 1 138 ? -10.372 21.506 -1.376 1.00 52.00 138 SER A O 1
ATOM 1083 N N . GLU A 1 139 ? -9.140 20.853 -3.183 1.00 49.22 139 GLU A N 1
ATOM 1084 C CA . GLU A 1 139 ? -9.144 22.130 -3.903 1.00 49.22 139 GLU A CA 1
ATOM 1085 C C . GLU A 1 139 ? -10.474 22.859 -3.651 1.00 49.22 139 GLU A C 1
ATOM 1087 O O . GLU A 1 139 ? -11.534 22.238 -3.820 1.00 49.22 139 GLU A O 1
ATOM 1092 N N . PRO A 1 140 ? -10.481 24.135 -3.218 1.00 43.28 140 PRO A N 1
ATOM 1093 C CA . PRO A 1 140 ? -11.727 24.874 -3.189 1.00 43.28 140 PRO A CA 1
ATOM 1094 C C . PRO A 1 140 ? -12.349 24.741 -4.582 1.00 43.28 140 PRO A C 1
ATOM 1096 O O . PRO A 1 140 ? -11.745 25.139 -5.575 1.00 43.28 140 PRO A O 1
ATOM 1099 N N . ILE A 1 141 ? -13.561 24.181 -4.652 1.00 48.44 141 ILE A N 1
ATOM 1100 C CA . ILE A 1 141 ? -14.381 23.934 -5.861 1.00 48.44 141 ILE A CA 1
ATOM 1101 C C . ILE A 1 141 ? -14.641 25.236 -6.675 1.00 48.44 141 ILE A C 1
ATOM 1103 O O . ILE A 1 141 ? -15.354 25.261 -7.676 1.00 48.44 141 ILE A O 1
ATOM 1107 N N . PHE A 1 142 ? -14.038 26.350 -6.273 1.00 42.38 142 PHE A N 1
ATOM 1108 C CA . PHE A 1 142 ? -14.281 27.698 -6.742 1.00 42.38 142 PHE A CA 1
ATOM 1109 C C . PHE A 1 142 ? -13.703 28.022 -8.126 1.00 42.38 142 PHE A C 1
ATOM 1111 O O . PHE A 1 142 ? -14.230 28.930 -8.761 1.00 42.38 142 PHE A O 1
ATOM 1118 N N . ASP A 1 143 ? -12.748 27.258 -8.667 1.00 45.38 143 ASP A N 1
ATOM 1119 C CA . ASP A 1 143 ? -12.176 27.571 -9.993 1.00 45.38 143 ASP A CA 1
ATOM 1120 C C . ASP A 1 143 ? -12.935 26.964 -11.190 1.00 45.38 143 ASP A C 1
ATOM 1122 O O . ASP A 1 143 ? -12.591 27.227 -12.345 1.00 45.38 143 ASP A O 1
ATOM 1126 N N . LYS A 1 144 ? -14.016 26.199 -10.963 1.00 44.19 144 LYS A N 1
ATOM 1127 C CA . LYS A 1 144 ? -14.877 25.686 -12.054 1.00 44.19 144 LYS A CA 1
ATOM 1128 C C . LYS A 1 144 ? -16.253 26.343 -12.155 1.00 44.19 144 LYS A C 1
ATOM 1130 O O . LYS A 1 144 ? -16.977 26.066 -13.113 1.00 44.19 144 LYS A O 1
ATOM 1135 N N . ILE A 1 145 ? -16.618 27.248 -11.248 1.00 44.50 145 ILE A N 1
ATOM 1136 C CA . ILE A 1 145 ? -17.901 27.953 -11.336 1.00 44.50 145 ILE A CA 1
ATOM 1137 C C . ILE A 1 145 ? -17.703 29.226 -12.162 1.00 44.50 145 ILE A C 1
ATOM 1139 O O . ILE A 1 145 ? -17.300 30.270 -11.653 1.00 44.50 145 ILE A O 1
ATOM 1143 N N . LYS A 1 146 ? -18.018 29.158 -13.462 1.00 47.84 146 LYS A N 1
ATOM 1144 C CA . LYS A 1 146 ? -18.242 30.379 -14.249 1.00 47.84 146 LYS A CA 1
ATOM 1145 C C . LYS A 1 146 ? -19.341 31.200 -13.555 1.00 47.84 146 LYS A C 1
ATOM 1147 O O . LYS A 1 146 ? -20.404 30.633 -13.279 1.00 47.84 146 LYS A O 1
ATOM 1152 N N . PRO A 1 147 ? -19.136 32.506 -13.303 1.00 42.44 147 PRO A N 1
ATOM 1153 C CA . PRO A 1 147 ? -20.167 33.345 -12.707 1.00 42.44 147 PRO A CA 1
ATOM 1154 C C . PRO A 1 147 ? -21.408 33.330 -13.610 1.00 42.44 147 PRO A C 1
ATOM 1156 O O . PRO A 1 147 ? -21.341 33.751 -14.763 1.00 42.44 147 PRO A O 1
ATOM 1159 N N . GLY A 1 148 ? -22.518 32.790 -13.094 1.00 57.59 148 GLY A N 1
ATOM 1160 C CA . GLY A 1 148 ? -23.809 32.724 -13.792 1.00 57.59 148 GLY A CA 1
ATOM 1161 C C . GLY A 1 148 ? -24.368 31.327 -14.093 1.00 57.59 148 GLY A C 1
ATOM 1162 O O . GLY A 1 148 ? -25.394 31.249 -14.760 1.00 57.59 148 GLY A O 1
ATOM 1163 N N . THR A 1 149 ? -23.750 30.236 -13.625 1.00 48.47 149 THR A N 1
ATOM 1164 C CA . THR A 1 149 ? -24.327 28.884 -13.792 1.00 48.47 149 THR A CA 1
ATOM 1165 C C . THR A 1 149 ? -25.147 28.511 -12.555 1.00 48.47 149 THR A C 1
ATOM 1167 O O . THR A 1 149 ? -24.597 28.440 -11.458 1.00 48.47 149 THR A O 1
ATOM 1170 N N . GLU A 1 150 ? -26.458 28.304 -12.717 1.00 45.16 150 GLU A N 1
ATOM 1171 C CA . GLU A 1 150 ? -27.336 27.799 -11.655 1.00 45.16 150 GLU A CA 1
ATOM 1172 C C . GLU A 1 150 ? -26.840 26.429 -11.169 1.00 45.16 150 GLU A C 1
ATOM 1174 O O . GLU A 1 150 ? -26.590 25.519 -11.961 1.00 45.16 150 GLU A O 1
ATOM 1179 N N . ILE A 1 151 ? -26.663 26.301 -9.852 1.00 44.47 151 ILE A N 1
ATOM 1180 C CA . ILE A 1 151 ? -26.181 25.084 -9.199 1.00 44.47 151 ILE A CA 1
ATOM 1181 C C . ILE A 1 151 ? -27.331 24.071 -9.193 1.00 44.47 151 ILE A C 1
ATOM 1183 O O . ILE A 1 151 ? -28.142 24.029 -8.271 1.00 44.47 151 ILE A O 1
ATOM 1187 N N . GLY A 1 152 ? -27.410 23.252 -10.240 1.00 45.34 152 GLY A N 1
ATOM 1188 C CA . GLY A 1 152 ? -28.063 21.952 -10.140 1.00 45.34 152 GLY A CA 1
ATOM 1189 C C . GLY A 1 152 ? -27.238 21.064 -9.211 1.00 45.34 152 GLY A C 1
ATOM 1190 O O . GLY A 1 152 ? -26.011 21.069 -9.297 1.00 45.34 152 GLY A O 1
ATOM 1191 N N . HIS A 1 153 ? -27.891 20.331 -8.309 1.00 38.97 153 HIS A N 1
ATOM 1192 C CA . HIS A 1 153 ? -27.251 19.300 -7.491 1.00 38.97 153 HIS A CA 1
ATOM 1193 C C . HIS A 1 153 ? -26.526 18.298 -8.401 1.00 38.97 153 HIS A C 1
ATOM 1195 O O . HIS A 1 153 ? -27.147 17.400 -8.964 1.00 38.97 153 HIS A O 1
ATOM 1201 N N . VAL A 1 154 ? -25.215 18.469 -8.567 1.00 38.03 154 VAL A N 1
ATOM 1202 C CA . VAL A 1 154 ? -24.357 17.454 -9.170 1.00 38.03 154 VAL A CA 1
ATOM 1203 C C . VAL A 1 154 ? -24.049 16.468 -8.055 1.00 38.03 154 VAL A C 1
ATOM 1205 O O . VAL A 1 154 ? -23.298 16.773 -7.129 1.00 38.03 154 VAL A O 1
ATOM 1208 N N . GLU A 1 155 ? -24.714 15.317 -8.109 1.00 40.72 155 GLU A N 1
ATOM 1209 C CA . GLU A 1 155 ? -24.377 14.154 -7.297 1.00 40.72 155 GLU A CA 1
ATOM 1210 C C . GLU A 1 155 ? -22.888 13.834 -7.528 1.00 40.72 155 GLU A C 1
ATOM 1212 O O . GLU A 1 155 ? -22.468 13.740 -8.686 1.00 40.72 155 GLU A O 1
ATOM 1217 N N . PRO A 1 156 ? -22.058 13.746 -6.472 1.00 38.88 156 PRO A N 1
ATOM 1218 C CA . PRO A 1 156 ? -20.632 13.498 -6.630 1.00 38.88 156 PRO A CA 1
ATOM 1219 C C . PRO A 1 156 ? -20.422 12.167 -7.355 1.00 38.88 156 PRO A C 1
ATOM 1221 O O . PRO A 1 156 ? -20.941 11.135 -6.926 1.00 38.88 156 PRO A O 1
ATOM 1224 N N . GLU A 1 157 ? -19.667 12.193 -8.458 1.00 33.91 157 GLU A N 1
ATOM 1225 C CA . GLU A 1 157 ? -19.332 10.974 -9.190 1.00 33.91 157 GLU A CA 1
ATOM 1226 C C . GLU A 1 157 ? -18.666 9.964 -8.237 1.00 33.91 157 GLU A C 1
ATOM 1228 O O . GLU A 1 157 ? -17.767 10.329 -7.468 1.00 33.91 157 GLU A O 1
ATOM 1233 N N . PRO A 1 158 ? -19.104 8.692 -8.238 1.00 36.44 158 PRO A N 1
ATOM 1234 C CA . PRO A 1 158 ? -18.565 7.691 -7.336 1.00 36.44 158 PRO A CA 1
ATOM 1235 C C . PRO A 1 158 ? -17.091 7.435 -7.671 1.00 36.44 158 PRO A C 1
ATOM 1237 O O . PRO A 1 158 ? -16.767 6.921 -8.742 1.00 36.44 158 PRO A O 1
ATOM 1240 N N . LYS A 1 159 ? -16.202 7.783 -6.729 1.00 38.00 159 LYS A N 1
ATOM 1241 C CA . LYS A 1 159 ? -14.764 7.482 -6.792 1.00 38.00 159 LYS A CA 1
ATOM 1242 C C . LYS A 1 159 ? -14.541 5.985 -7.104 1.00 38.00 159 LYS A C 1
ATOM 1244 O O . LYS A 1 159 ? -15.277 5.143 -6.571 1.00 38.00 159 LYS A O 1
ATOM 1249 N N . PRO A 1 160 ? -13.538 5.625 -7.928 1.00 28.83 160 PRO A N 1
ATOM 1250 C CA . PRO A 1 160 ? -13.238 4.232 -8.239 1.00 28.83 160 PRO A CA 1
ATOM 1251 C C . PRO A 1 160 ? -12.845 3.483 -6.961 1.00 28.83 160 PRO A C 1
ATOM 1253 O O . PRO A 1 160 ? -11.944 3.882 -6.231 1.00 28.83 160 PRO A O 1
ATOM 1256 N N . ALA A 1 161 ? -13.565 2.401 -6.667 1.00 32.94 161 ALA A N 1
ATOM 1257 C CA . ALA A 1 161 ? -13.283 1.557 -5.518 1.00 32.94 161 ALA A CA 1
ATOM 1258 C C . ALA A 1 161 ? -12.166 0.574 -5.869 1.00 32.94 161 ALA A C 1
ATOM 1260 O O . ALA A 1 161 ? -12.386 -0.366 -6.640 1.00 32.94 161 ALA A O 1
ATOM 1261 N N . TYR A 1 162 ? -10.989 0.797 -5.292 1.00 38.56 162 TYR A N 1
ATOM 1262 C CA . TYR A 1 162 ? -9.851 -0.100 -5.413 1.00 38.56 162 TYR A CA 1
ATOM 1263 C C . TYR A 1 162 ? -10.180 -1.472 -4.813 1.00 38.56 162 TYR A C 1
ATOM 1265 O O . TYR A 1 162 ? -10.892 -1.615 -3.817 1.00 38.56 162 TYR A O 1
ATOM 1273 N N . ALA A 1 163 ? -9.717 -2.506 -5.508 1.00 29.27 163 ALA A N 1
ATOM 1274 C CA . ALA A 1 163 ? -9.796 -3.885 -5.078 1.00 29.27 163 ALA A CA 1
ATOM 1275 C C . ALA A 1 163 ? -8.869 -4.095 -3.877 1.00 29.27 163 ALA A C 1
ATOM 1277 O O . ALA A 1 163 ? -7.661 -3.976 -4.025 1.00 29.27 163 ALA A O 1
ATOM 1278 N N . GLU A 1 164 ? -9.409 -4.479 -2.721 1.00 32.28 164 GLU A N 1
ATOM 1279 C CA . GLU A 1 164 ? -8.606 -5.233 -1.759 1.00 32.28 164 GLU A CA 1
ATOM 1280 C C . GLU A 1 164 ? -8.298 -6.592 -2.394 1.00 32.28 164 GLU A C 1
ATOM 1282 O O . GLU A 1 164 ? -9.155 -7.480 -2.472 1.00 32.28 164 GLU A O 1
ATOM 1287 N N . ASP A 1 165 ? -7.092 -6.711 -2.938 1.00 34.94 165 ASP A N 1
ATOM 1288 C CA . ASP A 1 165 ? -6.480 -7.997 -3.220 1.00 34.94 165 ASP A CA 1
ATOM 1289 C C . ASP A 1 165 ? -5.902 -8.505 -1.901 1.00 34.94 165 ASP A C 1
ATOM 1291 O O . ASP A 1 165 ? -5.009 -7.900 -1.309 1.00 34.94 165 ASP A O 1
ATOM 1295 N N . THR A 1 166 ? -6.448 -9.612 -1.402 1.00 31.05 166 THR A N 1
ATOM 1296 C CA . THR A 1 166 ? -5.885 -10.336 -0.263 1.00 31.05 166 THR A CA 1
ATOM 1297 C C . THR A 1 166 ? -4.523 -10.882 -0.680 1.00 31.05 166 THR A C 1
ATOM 1299 O O . THR A 1 166 ? -4.444 -11.937 -1.312 1.00 31.05 166 THR A O 1
ATOM 1302 N N . VAL A 1 167 ? -3.464 -10.133 -0.378 1.00 38.00 167 VAL A N 1
ATOM 1303 C CA . VAL A 1 167 ? -2.076 -10.536 -0.613 1.00 38.00 167 VAL A CA 1
ATOM 1304 C C . VAL A 1 167 ? -1.786 -11.749 0.260 1.00 38.00 167 VAL A C 1
ATOM 1306 O O . VAL A 1 167 ? -2.026 -11.730 1.469 1.00 38.00 167 VAL A O 1
ATOM 1309 N N . SER A 1 168 ? -1.333 -12.836 -0.359 1.00 42.00 168 SER A N 1
ATOM 1310 C CA . SER A 1 168 ? -1.007 -14.049 0.382 1.00 42.00 168 SER A CA 1
ATOM 1311 C C . SER A 1 168 ? 0.211 -13.797 1.276 1.00 42.00 168 SER A C 1
ATOM 1313 O O . SER A 1 168 ? 1.084 -12.995 0.947 1.00 42.00 168 SER A O 1
ATOM 1315 N N . VAL A 1 169 ? 0.301 -14.492 2.412 1.00 39.22 169 VAL A N 1
ATOM 1316 C CA . VAL A 1 169 ? 1.456 -14.381 3.327 1.00 39.22 169 VAL A CA 1
ATOM 1317 C C . VAL A 1 169 ? 2.781 -14.647 2.591 1.00 39.22 169 VAL A C 1
ATOM 1319 O O . VAL A 1 169 ? 3.787 -14.018 2.903 1.00 39.22 169 VAL A O 1
ATOM 1322 N N . SER A 1 170 ? 2.770 -15.504 1.561 1.00 44.12 170 SER A N 1
ATOM 1323 C CA . SER A 1 170 ? 3.925 -15.751 0.689 1.00 44.12 170 SER A CA 1
ATOM 1324 C C . SER A 1 170 ? 4.331 -14.540 -0.152 1.00 44.12 170 SER A C 1
ATOM 1326 O O . SER A 1 170 ? 5.521 -14.261 -0.260 1.00 44.12 170 SER A O 1
ATOM 1328 N N . ASP A 1 171 ? 3.371 -13.788 -0.693 1.00 49.84 171 ASP A N 1
ATOM 1329 C CA . ASP A 1 171 ? 3.662 -12.584 -1.486 1.00 49.84 171 ASP A CA 1
ATOM 1330 C C . ASP A 1 171 ? 4.198 -11.454 -0.595 1.00 49.84 171 ASP A C 1
ATOM 1332 O O . ASP A 1 171 ? 5.056 -10.669 -1.001 1.00 49.84 171 ASP A O 1
ATOM 1336 N N . LEU A 1 172 ? 3.695 -11.370 0.641 1.00 52.06 172 LEU A N 1
ATOM 1337 C CA . LEU A 1 172 ? 4.162 -10.407 1.635 1.00 52.06 172 LEU A CA 1
ATOM 1338 C C . LEU A 1 172 ? 5.599 -10.729 2.069 1.00 52.06 172 LEU A C 1
ATOM 1340 O O . LEU A 1 172 ? 6.429 -9.828 2.166 1.00 52.06 172 LEU A O 1
ATOM 1344 N N . GLN A 1 173 ? 5.908 -12.015 2.255 1.00 59.25 173 GLN A N 1
ATOM 1345 C CA . GLN A 1 173 ? 7.249 -12.479 2.590 1.00 59.25 173 GLN A CA 1
ATOM 1346 C C . GLN A 1 173 ? 8.250 -12.174 1.467 1.00 59.25 173 GLN A C 1
ATOM 1348 O O . GLN A 1 173 ? 9.285 -11.570 1.740 1.00 59.25 173 GLN A O 1
ATOM 1353 N N . GLU A 1 174 ? 7.926 -12.486 0.207 1.00 71.31 174 GLU A N 1
ATOM 1354 C CA . GLU A 1 174 ? 8.811 -12.197 -0.932 1.00 71.31 174 GLU A CA 1
ATOM 1355 C C . GLU A 1 174 ? 9.079 -10.689 -1.091 1.00 71.31 174 GLU A C 1
ATOM 1357 O O . GLU A 1 174 ? 10.197 -10.268 -1.400 1.00 71.31 174 GLU A O 1
ATOM 1362 N N . ARG A 1 175 ? 8.076 -9.847 -0.819 1.00 69.44 175 ARG A N 1
ATOM 1363 C CA . ARG A 1 175 ? 8.236 -8.387 -0.853 1.00 69.44 175 ARG A CA 1
ATOM 1364 C C . ARG A 1 175 ? 9.148 -7.874 0.257 1.00 69.44 175 ARG A C 1
ATOM 1366 O O . ARG A 1 175 ? 9.987 -7.019 -0.020 1.00 69.44 175 ARG A O 1
ATOM 1373 N N . ILE A 1 176 ? 9.022 -8.390 1.481 1.00 70.12 176 ILE A N 1
ATOM 1374 C CA . ILE A 1 176 ? 9.916 -8.017 2.590 1.00 70.12 176 ILE A CA 1
ATOM 1375 C C . ILE A 1 176 ? 11.347 -8.477 2.282 1.00 70.12 176 ILE A C 1
ATOM 1377 O O . ILE A 1 176 ? 12.281 -7.706 2.489 1.00 70.12 176 ILE A O 1
ATOM 1381 N N . GLU A 1 177 ? 11.534 -9.673 1.710 1.00 79.62 177 GLU A N 1
ATOM 1382 C CA . GLU A 1 177 ? 12.863 -10.172 1.324 1.00 79.62 177 GLU A CA 1
ATOM 1383 C C . GLU A 1 177 ? 13.597 -9.197 0.398 1.00 79.62 177 GLU A C 1
ATOM 1385 O O . GLU A 1 177 ? 14.783 -8.936 0.590 1.00 79.62 177 GLU A O 1
ATOM 1390 N N . VAL A 1 178 ? 12.905 -8.634 -0.590 1.00 74.25 178 VAL A N 1
ATOM 1391 C CA . VAL A 1 178 ? 13.515 -7.712 -1.557 1.00 74.25 178 VAL A CA 1
ATOM 1392 C C . VAL A 1 178 ? 13.672 -6.306 -0.974 1.00 74.25 178 VAL A C 1
ATOM 1394 O O . VAL A 1 178 ? 14.748 -5.710 -1.066 1.00 74.25 178 VAL A O 1
ATOM 1397 N N . LEU A 1 179 ? 12.619 -5.763 -0.356 1.00 71.44 179 LEU A N 1
ATOM 1398 C CA . LEU A 1 179 ? 12.615 -4.380 0.132 1.00 71.44 179 LEU A CA 1
ATOM 1399 C C . LEU A 1 179 ? 13.621 -4.164 1.261 1.00 71.44 179 LEU A C 1
ATOM 1401 O O . LEU A 1 179 ? 14.294 -3.134 1.280 1.00 71.44 179 LEU A O 1
ATOM 1405 N N . SER A 1 180 ? 13.796 -5.153 2.139 1.00 82.38 180 SER A N 1
ATOM 1406 C CA . SER A 1 180 ? 14.752 -5.068 3.243 1.00 82.38 180 SER A CA 1
ATOM 1407 C C . SER A 1 180 ? 16.217 -5.088 2.804 1.00 82.38 180 SER A C 1
ATOM 1409 O O . SER A 1 180 ? 17.093 -4.959 3.654 1.00 82.38 180 SER A O 1
ATOM 1411 N N . CYS A 1 181 ? 16.501 -5.233 1.507 1.00 88.00 181 CYS A N 1
ATOM 1412 C CA . CYS A 1 181 ? 17.852 -5.214 0.948 1.00 88.00 181 CYS A CA 1
ATOM 1413 C C . CYS A 1 181 ? 18.067 -4.162 -0.143 1.00 88.00 181 CYS A C 1
ATOM 1415 O O . CYS A 1 181 ? 19.123 -4.130 -0.784 1.00 88.00 181 CYS A O 1
ATOM 1417 N N . LEU A 1 182 ? 17.101 -3.266 -0.351 1.00 78.94 182 LEU A N 1
ATOM 1418 C CA . LEU A 1 182 ? 17.186 -2.260 -1.398 1.00 78.94 182 LEU A CA 1
ATOM 1419 C C . LEU A 1 182 ? 18.310 -1.250 -1.106 1.00 78.94 182 LEU A C 1
ATOM 1421 O O . LEU A 1 182 ? 18.222 -0.428 -0.201 1.00 78.94 182 LEU A O 1
ATOM 1425 N N . GLY A 1 183 ? 19.382 -1.302 -1.901 1.00 77.88 183 GLY A N 1
ATOM 1426 C CA . GLY A 1 183 ? 20.552 -0.431 -1.726 1.00 77.88 183 GLY A CA 1
ATOM 1427 C C . GLY A 1 183 ? 21.518 -0.867 -0.618 1.00 77.88 183 GLY A C 1
ATOM 1428 O O . GLY A 1 183 ? 22.502 -0.169 -0.366 1.00 77.88 183 GLY A O 1
ATOM 1429 N N . ILE A 1 184 ? 21.280 -2.027 -0.001 1.00 85.00 184 ILE A N 1
ATOM 1430 C CA . ILE A 1 184 ? 22.136 -2.612 1.030 1.00 85.00 184 ILE A CA 1
ATOM 1431 C C . ILE A 1 184 ? 23.087 -3.624 0.369 1.00 85.00 184 ILE A C 1
ATOM 1433 O O . ILE A 1 184 ? 22.629 -4.497 -0.368 1.00 85.00 184 ILE A O 1
ATOM 1437 N N . PRO A 1 185 ? 24.415 -3.522 0.574 1.00 87.19 185 PRO A N 1
ATOM 1438 C CA . PRO A 1 185 ? 25.360 -4.460 -0.022 1.00 87.19 185 PRO A CA 1
ATOM 1439 C C . PRO A 1 185 ? 25.276 -5.844 0.633 1.00 87.19 185 PRO A C 1
ATOM 1441 O O . PRO A 1 185 ? 24.875 -5.971 1.790 1.00 87.19 185 PRO A O 1
ATOM 1444 N N . ASP A 1 186 ? 25.715 -6.871 -0.097 1.00 91.75 186 ASP A N 1
ATOM 1445 C CA . ASP A 1 186 ? 25.696 -8.247 0.399 1.00 91.75 186 ASP A CA 1
ATOM 1446 C C . ASP A 1 186 ? 26.487 -8.407 1.716 1.00 91.75 186 ASP A C 1
ATOM 1448 O O . ASP A 1 186 ? 27.442 -7.666 1.986 1.00 91.75 186 ASP A O 1
ATOM 1452 N N . ASN A 1 187 ? 26.084 -9.374 2.549 1.00 93.75 187 ASN A N 1
ATOM 1453 C CA . ASN A 1 187 ? 26.579 -9.604 3.917 1.00 93.75 187 ASN A CA 1
ATOM 1454 C C . ASN A 1 187 ? 26.331 -8.451 4.911 1.00 93.75 187 ASN A C 1
ATOM 1456 O O . ASN A 1 187 ? 26.921 -8.419 5.995 1.00 93.75 187 ASN A O 1
ATOM 1460 N N . LYS A 1 188 ? 25.470 -7.483 4.587 1.00 96.44 188 LYS A N 1
ATOM 1461 C CA . LYS A 1 188 ? 24.960 -6.518 5.574 1.00 96.44 188 LYS A CA 1
ATOM 1462 C C . LYS A 1 188 ? 23.590 -6.932 6.075 1.00 96.44 188 LYS A C 1
ATOM 1464 O O . LYS A 1 188 ? 22.850 -7.603 5.369 1.00 96.44 188 LYS A O 1
ATOM 1469 N N . ARG A 1 189 ? 23.273 -6.528 7.309 1.00 94.75 189 ARG A N 1
ATOM 1470 C CA . ARG A 1 189 ? 21.960 -6.786 7.904 1.00 94.75 189 ARG A CA 1
ATOM 1471 C C . ARG A 1 189 ? 20.867 -6.176 7.043 1.00 94.75 189 ARG A C 1
ATOM 1473 O O . ARG A 1 189 ? 21.017 -5.046 6.585 1.00 94.75 189 ARG A O 1
ATOM 1480 N N . CYS A 1 190 ? 19.788 -6.923 6.876 1.00 94.56 190 CYS A N 1
ATOM 1481 C CA . CYS A 1 190 ? 18.598 -6.416 6.219 1.00 94.56 190 CYS A CA 1
ATOM 1482 C C . CYS A 1 190 ? 17.972 -5.288 7.049 1.00 94.56 190 CYS A C 1
ATOM 1484 O O . CYS A 1 190 ? 17.926 -5.371 8.280 1.00 94.56 190 CYS A O 1
ATOM 1486 N N . GLU A 1 191 ? 17.450 -4.263 6.385 1.00 92.25 191 GLU A N 1
ATOM 1487 C CA . GLU A 1 191 ? 16.625 -3.231 7.014 1.00 92.25 191 GLU A CA 1
ATOM 1488 C C . GLU A 1 191 ? 15.171 -3.709 7.049 1.00 92.25 191 GLU A C 1
ATOM 1490 O O . GLU A 1 191 ? 14.386 -3.514 6.120 1.00 92.25 191 GLU A O 1
ATOM 1495 N N . ILE A 1 192 ? 14.824 -4.409 8.126 1.00 85.25 192 ILE A N 1
ATOM 1496 C CA . ILE A 1 192 ? 13.459 -4.865 8.403 1.00 85.25 192 ILE A CA 1
ATOM 1497 C C . ILE A 1 192 ? 12.830 -3.861 9.383 1.00 85.25 192 ILE A C 1
ATOM 1499 O O . ILE A 1 192 ? 13.485 -3.521 10.373 1.00 85.25 192 ILE A O 1
ATOM 1503 N N . PRO A 1 193 ? 11.595 -3.376 9.146 1.00 76.12 193 PRO A N 1
ATOM 1504 C CA . PRO A 1 193 ? 10.880 -2.542 10.111 1.00 76.12 193 PRO A CA 1
ATOM 1505 C C . PRO A 1 193 ? 10.818 -3.215 11.485 1.00 76.12 193 PRO A C 1
ATOM 1507 O O . PRO A 1 193 ? 10.562 -4.418 11.567 1.00 76.12 193 PRO A O 1
ATOM 1510 N N . ALA A 1 194 ? 11.064 -2.455 12.553 1.00 69.44 194 ALA A N 1
ATOM 1511 C CA . ALA A 1 194 ? 11.214 -3.002 13.902 1.00 69.44 194 ALA A CA 1
ATOM 1512 C C . ALA A 1 194 ? 9.953 -3.743 14.368 1.00 69.44 194 ALA A C 1
ATOM 1514 O O . ALA A 1 194 ? 10.052 -4.811 14.961 1.00 69.44 194 ALA A O 1
ATOM 1515 N N . GLU A 1 195 ? 8.776 -3.231 14.013 1.00 62.59 195 GLU A N 1
ATOM 1516 C CA . GLU A 1 195 ? 7.483 -3.818 14.361 1.00 62.59 195 GLU A CA 1
ATOM 1517 C C . GLU A 1 195 ? 7.347 -5.242 13.799 1.00 62.59 195 GLU A C 1
ATOM 1519 O O . GLU A 1 195 ? 6.947 -6.162 14.507 1.00 62.59 195 GLU A O 1
ATOM 1524 N N . ILE A 1 196 ? 7.766 -5.440 12.545 1.00 67.50 196 ILE A N 1
ATOM 1525 C CA . ILE A 1 196 ? 7.722 -6.738 11.857 1.00 67.50 196 ILE A CA 1
ATOM 1526 C C . ILE A 1 196 ? 8.852 -7.648 12.355 1.00 67.50 196 ILE A C 1
ATOM 1528 O O . ILE A 1 196 ? 8.659 -8.851 12.545 1.00 67.50 196 ILE A O 1
ATOM 1532 N N . ALA A 1 197 ? 10.044 -7.085 12.563 1.00 73.19 197 ALA A N 1
ATOM 1533 C CA . ALA A 1 197 ? 11.192 -7.823 13.072 1.00 73.19 197 ALA A CA 1
ATOM 1534 C C . ALA A 1 197 ? 10.902 -8.428 14.453 1.00 73.19 197 ALA A C 1
ATOM 1536 O O . ALA A 1 197 ? 11.189 -9.607 14.666 1.00 73.19 197 ALA A O 1
ATOM 1537 N N . ASP A 1 198 ? 10.281 -7.659 15.347 1.00 70.19 198 ASP A N 1
ATOM 1538 C CA . ASP A 1 198 ? 9.960 -8.080 16.710 1.00 70.19 198 ASP A CA 1
ATOM 1539 C C . ASP A 1 198 ? 8.773 -9.052 16.751 1.00 70.19 198 ASP A C 1
ATOM 1541 O O . ASP A 1 198 ? 8.846 -10.081 17.428 1.00 70.19 198 ASP A O 1
ATOM 1545 N N . GLU A 1 199 ? 7.698 -8.779 16.001 1.00 72.38 199 GLU A N 1
ATOM 1546 C CA . GLU A 1 199 ? 6.498 -9.629 15.981 1.00 72.38 199 GLU A CA 1
ATOM 1547 C C . GLU A 1 199 ? 6.793 -11.036 15.432 1.00 72.38 199 GLU A C 1
ATOM 1549 O O . GLU A 1 199 ? 6.312 -12.036 15.973 1.00 72.38 199 GLU A O 1
ATOM 1554 N N . TYR A 1 200 ? 7.630 -11.131 14.394 1.00 74.50 200 TYR A N 1
ATOM 1555 C CA . TYR A 1 200 ? 7.917 -12.388 13.689 1.00 74.50 200 TYR A CA 1
ATOM 1556 C C . TYR A 1 200 ? 9.312 -12.963 13.977 1.00 74.50 200 TYR A C 1
ATOM 1558 O O . TYR A 1 200 ? 9.686 -14.005 13.416 1.00 74.50 200 TYR A O 1
ATOM 1566 N N . ASN A 1 201 ? 10.076 -12.318 14.865 1.00 80.94 201 ASN A N 1
ATOM 1567 C CA . ASN A 1 201 ? 11.466 -12.651 15.185 1.00 80.94 201 ASN A CA 1
ATOM 1568 C C . ASN A 1 201 ? 12.321 -12.810 13.911 1.00 80.94 201 ASN A C 1
ATOM 1570 O O . ASN A 1 201 ? 12.945 -13.854 13.665 1.00 80.94 20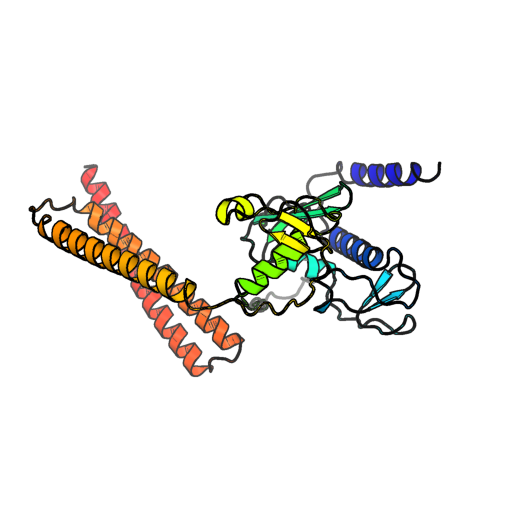1 ASN A O 1
ATOM 1574 N N . LEU A 1 202 ? 12.264 -11.791 13.051 1.00 86.06 202 LEU A N 1
ATOM 1575 C CA . LEU A 1 202 ? 12.982 -11.742 11.783 1.00 86.06 202 LEU A CA 1
ATOM 1576 C C . LEU A 1 202 ? 14.281 -10.953 11.940 1.00 86.06 202 LEU A C 1
ATOM 1578 O O . LEU A 1 202 ? 14.311 -9.810 12.378 1.00 86.06 202 LEU A O 1
ATOM 1582 N N . TYR A 1 203 ? 15.368 -11.577 11.517 1.00 92.69 203 TYR A N 1
ATOM 1583 C CA . TYR A 1 203 ? 16.679 -10.970 11.319 1.00 92.69 203 TYR A CA 1
ATOM 1584 C C . TYR A 1 203 ? 17.299 -11.627 10.090 1.00 92.69 203 TYR A C 1
ATOM 1586 O O . TYR A 1 203 ? 16.822 -12.676 9.670 1.00 92.69 203 TYR A O 1
ATOM 1594 N N . GLY A 1 204 ? 18.331 -11.048 9.490 1.00 95.25 204 GLY A N 1
ATOM 1595 C CA . GLY A 1 204 ? 18.974 -11.655 8.328 1.00 95.25 204 GLY A CA 1
ATOM 1596 C C . GLY A 1 204 ? 20.056 -10.775 7.729 1.00 95.25 204 GLY A C 1
ATOM 1597 O O . GLY A 1 204 ? 20.267 -9.644 8.183 1.00 95.25 204 GLY A O 1
ATOM 1598 N N . VAL A 1 205 ? 20.700 -11.280 6.681 1.00 96.69 205 VAL A N 1
ATOM 1599 C CA . VAL A 1 205 ? 21.641 -10.519 5.853 1.00 96.69 205 VAL A CA 1
ATOM 1600 C C . VAL A 1 205 ? 21.228 -10.512 4.387 1.00 96.69 205 VAL A C 1
ATOM 1602 O O . VAL A 1 205 ? 20.599 -11.445 3.895 1.00 96.69 205 VAL A O 1
ATOM 1605 N N . CYS A 1 206 ? 21.584 -9.445 3.682 1.00 95.75 206 CYS A N 1
ATOM 1606 C CA . CYS A 1 206 ? 21.347 -9.320 2.256 1.00 95.75 206 CYS A CA 1
ATOM 1607 C C . CYS A 1 206 ? 22.293 -10.225 1.479 1.00 95.75 206 CYS A C 1
ATOM 1609 O O . CYS A 1 206 ? 23.507 -10.135 1.647 1.00 95.75 206 CYS A O 1
ATOM 1611 N N . CYS A 1 207 ? 21.729 -11.080 0.633 1.00 94.44 207 CYS A N 1
ATOM 1612 C CA . CYS A 1 207 ? 22.438 -11.990 -0.251 1.00 94.44 207 CYS A CA 1
ATOM 1613 C C . CYS A 1 207 ? 21.812 -11.903 -1.638 1.00 94.44 207 CYS A C 1
ATOM 1615 O O . CYS A 1 207 ? 20.645 -12.255 -1.817 1.00 94.44 207 CYS A O 1
ATOM 1617 N N . SER A 1 208 ? 22.568 -11.433 -2.634 1.00 91.81 208 SER A N 1
ATOM 1618 C CA . SER A 1 208 ? 22.052 -11.250 -3.997 1.00 91.81 208 SER A CA 1
ATOM 1619 C C . SER A 1 208 ? 20.783 -10.384 -4.041 1.00 91.81 208 SER A C 1
ATOM 1621 O O . SER A 1 208 ? 19.831 -10.705 -4.749 1.00 91.81 208 SER A O 1
ATOM 1623 N N . GLN A 1 209 ? 20.773 -9.280 -3.282 1.00 86.62 209 GLN A N 1
ATOM 1624 C CA . GLN A 1 209 ? 19.649 -8.328 -3.177 1.00 86.62 209 GLN A CA 1
ATOM 1625 C C . GLN A 1 209 ? 18.361 -8.878 -2.536 1.00 86.62 209 GLN A C 1
ATOM 1627 O O . GLN A 1 209 ? 17.328 -8.212 -2.586 1.00 86.62 209 GLN A O 1
ATOM 1632 N N . LYS A 1 210 ? 18.407 -10.058 -1.910 1.00 92.25 210 LYS A N 1
ATOM 1633 C CA . LYS A 1 210 ? 17.318 -10.589 -1.082 1.00 92.25 210 LYS A CA 1
ATOM 1634 C C . LYS A 1 210 ? 17.781 -10.780 0.354 1.00 92.25 210 LYS A C 1
ATOM 1636 O O . LYS A 1 210 ? 18.928 -11.149 0.595 1.00 92.25 210 LYS A O 1
ATOM 1641 N N . CYS A 1 211 ? 16.893 -10.550 1.308 1.00 91.44 211 CYS A N 1
ATOM 1642 C CA . CYS A 1 211 ? 17.159 -10.815 2.708 1.00 91.44 211 CYS A CA 1
ATOM 1643 C C . CYS A 1 211 ? 17.098 -12.319 2.975 1.00 91.44 211 CYS A C 1
ATOM 1645 O O . CYS A 1 211 ? 16.036 -12.932 2.887 1.00 91.44 211 CYS A O 1
ATOM 1647 N N . ALA A 1 212 ? 18.231 -12.915 3.334 1.00 94.50 212 ALA A N 1
ATOM 1648 C CA . ALA A 1 212 ? 18.278 -14.271 3.852 1.00 94.50 212 ALA A CA 1
ATOM 1649 C C . ALA A 1 212 ? 17.902 -14.245 5.340 1.00 94.50 212 ALA A C 1
ATOM 1651 O O . ALA A 1 212 ? 18.731 -13.935 6.202 1.00 94.50 212 ALA A O 1
ATOM 1652 N N . PHE A 1 213 ? 16.636 -14.532 5.649 1.00 91.88 213 PHE A N 1
ATOM 1653 C CA . PHE A 1 213 ? 16.157 -14.519 7.030 1.00 91.88 213 PHE A CA 1
ATOM 1654 C C . PHE A 1 213 ? 16.773 -15.636 7.876 1.00 91.88 213 PHE A C 1
ATOM 1656 O O . PHE A 1 213 ? 16.912 -16.775 7.439 1.00 91.88 213 PHE A O 1
ATOM 1663 N N . ARG A 1 214 ? 17.046 -15.308 9.139 1.00 91.19 214 ARG A N 1
ATOM 1664 C CA . ARG A 1 214 ? 17.634 -16.147 10.189 1.00 91.19 214 ARG A CA 1
ATOM 1665 C C . ARG A 1 214 ? 19.032 -16.661 9.851 1.00 91.19 214 ARG A C 1
ATOM 1667 O O . ARG A 1 214 ? 19.451 -17.701 10.353 1.00 91.19 214 ARG A O 1
ATOM 1674 N N . VAL A 1 215 ? 19.750 -15.914 9.016 1.00 93.06 215 VAL A N 1
ATOM 1675 C CA . VAL A 1 215 ? 21.125 -16.198 8.609 1.00 93.06 215 VAL A CA 1
ATOM 1676 C C . VAL A 1 215 ? 21.999 -14.981 8.915 1.00 93.06 215 VAL A C 1
ATOM 1678 O O . VAL A 1 215 ? 21.590 -13.846 8.675 1.00 93.06 215 VAL A O 1
ATOM 1681 N N . ASP A 1 216 ? 23.200 -15.218 9.444 1.00 92.75 216 ASP A N 1
ATOM 1682 C CA . ASP A 1 216 ? 24.142 -14.156 9.827 1.00 92.75 216 ASP A CA 1
ATOM 1683 C C . ASP A 1 216 ? 25.175 -13.820 8.732 1.00 92.75 216 ASP A C 1
ATOM 1685 O O . ASP A 1 216 ? 25.754 -12.737 8.756 1.00 92.75 216 ASP A O 1
ATOM 1689 N N . GLU A 1 217 ? 25.387 -14.712 7.758 1.00 94.25 217 GLU A N 1
ATOM 1690 C CA . GLU A 1 217 ? 26.299 -14.541 6.616 1.00 94.25 217 GLU A CA 1
ATOM 1691 C C . GLU A 1 217 ? 25.780 -15.272 5.367 1.00 94.25 217 GLU A C 1
ATOM 1693 O O . GLU A 1 217 ? 25.232 -16.371 5.454 1.00 94.25 217 GLU A O 1
ATOM 1698 N N . CYS A 1 218 ? 25.994 -14.698 4.182 1.00 92.19 218 CYS A N 1
ATOM 1699 C CA . CYS A 1 218 ? 25.665 -15.346 2.919 1.00 92.19 218 CYS A CA 1
ATOM 1700 C C . CYS A 1 218 ? 26.518 -16.597 2.721 1.00 92.19 218 CYS A C 1
ATOM 1702 O O . CYS A 1 218 ? 27.747 -16.526 2.633 1.00 92.19 218 CYS A O 1
ATOM 1704 N N . GLN A 1 219 ? 25.861 -17.746 2.594 1.00 85.25 219 GLN A N 1
ATOM 1705 C CA . GLN A 1 219 ? 26.536 -18.983 2.234 1.00 85.25 219 GLN A CA 1
ATOM 1706 C C . GLN A 1 219 ? 26.883 -18.945 0.743 1.00 85.25 219 GLN A C 1
ATOM 1708 O O . GLN A 1 219 ? 26.039 -19.165 -0.120 1.00 85.25 219 GLN A O 1
ATOM 1713 N N . ASN A 1 220 ? 28.147 -18.650 0.442 1.00 69.19 220 ASN A N 1
ATOM 1714 C CA . ASN A 1 220 ? 28.715 -18.755 -0.902 1.00 69.19 220 ASN A CA 1
ATOM 1715 C C . ASN A 1 220 ? 29.097 -20.210 -1.212 1.00 69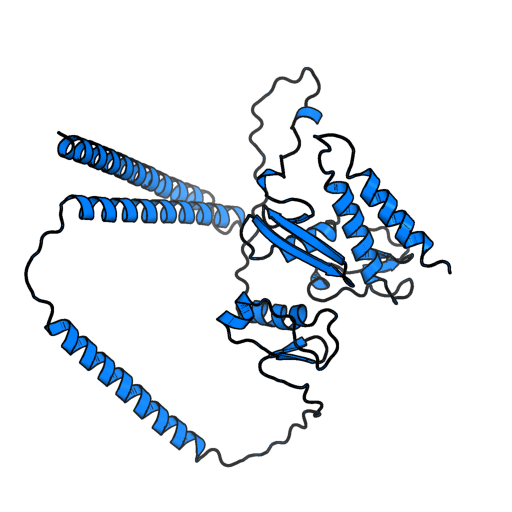.19 220 ASN A C 1
ATOM 1717 O O . ASN A 1 220 ? 30.236 -20.475 -1.596 1.00 69.19 220 ASN A O 1
ATOM 1721 N N . GLU A 1 221 ? 28.192 -21.164 -1.011 1.00 54.16 221 GLU A N 1
ATOM 1722 C CA . GLU A 1 221 ? 28.429 -22.528 -1.477 1.00 54.16 221 GLU A CA 1
ATOM 1723 C C . GLU A 1 221 ? 27.596 -22.787 -2.734 1.00 54.16 221 GLU A C 1
ATOM 1725 O O . GLU A 1 221 ? 26.385 -22.550 -2.735 1.00 54.16 221 GLU A O 1
ATOM 1730 N N . PRO A 1 222 ? 28.218 -23.241 -3.841 1.00 51.38 222 PRO A N 1
ATOM 1731 C CA . PRO A 1 222 ? 27.451 -23.768 -4.951 1.00 51.38 222 PRO A CA 1
ATOM 1732 C C . PRO A 1 222 ? 26.653 -24.954 -4.418 1.00 51.38 222 PRO A C 1
ATOM 1734 O O . PRO A 1 222 ? 27.234 -25.893 -3.879 1.00 51.38 222 PRO A O 1
ATOM 1737 N N . VAL A 1 223 ? 25.329 -24.905 -4.570 1.00 45.28 223 VAL A N 1
ATOM 1738 C CA . VAL A 1 223 ? 24.446 -26.041 -4.305 1.00 45.28 223 VAL A CA 1
ATOM 1739 C C . VAL A 1 223 ? 24.865 -27.173 -5.243 1.00 45.28 223 VAL A C 1
ATOM 1741 O O . VAL A 1 223 ? 24.434 -27.256 -6.391 1.00 45.28 223 VAL A O 1
ATOM 1744 N N . THR A 1 224 ? 25.774 -28.023 -4.784 1.00 45.00 224 THR A N 1
ATOM 1745 C CA . THR A 1 224 ? 25.984 -29.339 -5.361 1.00 45.00 224 THR A CA 1
ATOM 1746 C C . THR A 1 224 ? 24.861 -30.216 -4.839 1.00 45.00 224 THR A C 1
ATOM 1748 O O . THR A 1 224 ? 24.810 -30.519 -3.648 1.00 45.00 224 THR A O 1
ATOM 1751 N N . ASP A 1 225 ? 23.951 -30.588 -5.741 1.00 47.53 225 ASP A N 1
ATOM 1752 C CA . ASP A 1 225 ? 22.979 -31.667 -5.568 1.00 47.53 225 ASP A CA 1
ATOM 1753 C C . ASP A 1 225 ? 23.713 -32.987 -5.267 1.00 47.53 225 ASP A C 1
ATOM 1755 O O . ASP A 1 225 ? 23.894 -33.840 -6.141 1.00 47.53 225 ASP A O 1
ATOM 1759 N N . ASP A 1 226 ? 24.146 -33.176 -4.023 1.00 44.47 226 ASP A N 1
ATOM 1760 C CA . ASP A 1 226 ? 24.635 -34.464 -3.557 1.00 44.47 226 ASP A CA 1
ATOM 1761 C C . ASP A 1 226 ? 23.464 -35.293 -3.036 1.00 44.47 226 ASP A C 1
ATOM 1763 O O . ASP A 1 226 ? 22.962 -35.155 -1.917 1.00 44.47 226 ASP A O 1
ATOM 1767 N N . LYS A 1 227 ? 23.045 -36.212 -3.908 1.00 49.91 227 LYS A N 1
ATOM 1768 C CA . LYS A 1 227 ? 22.233 -37.386 -3.596 1.00 49.91 227 LYS A CA 1
ATOM 1769 C C . LYS A 1 227 ? 22.934 -38.243 -2.539 1.00 49.91 227 LYS A C 1
ATOM 1771 O O . LYS A 1 227 ? 23.545 -39.255 -2.875 1.00 49.91 227 LYS A O 1
ATOM 1776 N N . ASN A 1 228 ? 22.768 -37.915 -1.264 1.00 42.69 228 ASN A N 1
ATOM 1777 C CA . ASN A 1 228 ? 23.068 -38.845 -0.182 1.00 42.69 228 ASN A CA 1
ATOM 1778 C C . ASN A 1 228 ? 21.788 -39.525 0.297 1.00 42.69 228 ASN A C 1
ATOM 1780 O O . ASN A 1 228 ? 21.015 -39.025 1.106 1.00 42.69 228 ASN A O 1
ATOM 1784 N N . LYS A 1 229 ? 21.591 -40.713 -0.274 1.00 48.00 229 LYS A N 1
ATOM 1785 C CA . LYS A 1 229 ? 20.650 -41.746 0.141 1.00 48.00 229 LYS A CA 1
ATOM 1786 C C . LYS A 1 229 ? 21.132 -42.293 1.492 1.00 48.00 229 LYS A C 1
ATOM 1788 O O . LYS A 1 229 ? 21.979 -43.181 1.522 1.00 48.00 229 LYS A O 1
ATOM 1793 N N . GLY A 1 230 ? 20.659 -41.701 2.585 1.00 45.53 230 GLY A N 1
ATOM 1794 C CA . GLY A 1 230 ? 20.961 -42.111 3.956 1.00 45.53 230 GLY A CA 1
ATOM 1795 C C . GLY A 1 230 ? 19.716 -42.665 4.642 1.00 45.53 230 GLY A C 1
ATOM 1796 O O . GLY A 1 230 ? 18.778 -41.923 4.889 1.00 45.53 230 GLY A O 1
ATOM 1797 N N . ASP A 1 231 ? 19.731 -43.970 4.904 1.00 57.34 231 ASP A N 1
ATOM 1798 C CA . ASP A 1 231 ? 18.781 -44.803 5.657 1.00 57.34 231 ASP A CA 1
ATOM 1799 C C . ASP A 1 231 ? 17.668 -44.085 6.467 1.00 57.34 231 ASP A C 1
ATOM 1801 O O . ASP A 1 231 ? 17.804 -43.782 7.655 1.00 57.34 231 ASP A O 1
A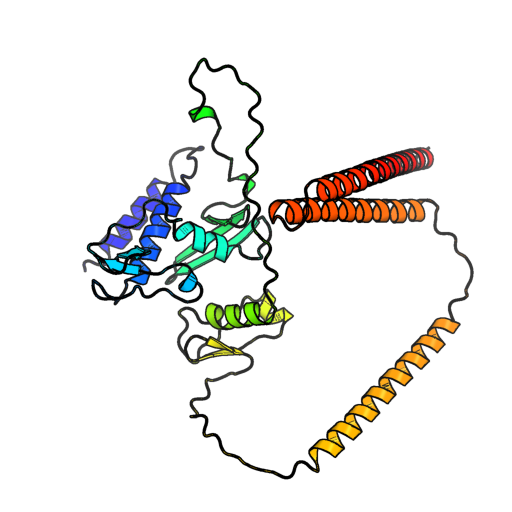TOM 1805 N N . ASP A 1 232 ? 16.494 -43.950 5.839 1.00 55.91 232 ASP A N 1
ATOM 1806 C CA . ASP A 1 232 ? 15.260 -43.331 6.361 1.00 55.91 232 ASP A CA 1
ATOM 1807 C C . ASP A 1 232 ? 14.584 -44.072 7.540 1.00 55.91 232 ASP A C 1
ATOM 1809 O O . ASP A 1 232 ? 13.507 -43.685 8.001 1.00 55.91 232 ASP A O 1
ATOM 1813 N N . SER A 1 233 ? 15.173 -45.144 8.079 1.00 59.84 233 SER A N 1
ATOM 1814 C CA . SER A 1 233 ? 14.476 -45.981 9.069 1.00 59.84 233 SER A CA 1
ATOM 1815 C C . SER A 1 233 ? 14.523 -45.435 10.505 1.00 59.84 233 SER A C 1
ATOM 1817 O O . SER A 1 233 ? 13.664 -45.791 11.313 1.00 59.84 233 SER A O 1
ATOM 1819 N N . SER A 1 234 ? 15.473 -44.554 10.838 1.00 61.91 234 SER A N 1
ATOM 1820 C CA . SER A 1 234 ? 15.616 -43.991 12.197 1.00 61.91 234 SER A CA 1
ATOM 1821 C C . SER A 1 234 ? 14.788 -42.719 12.419 1.00 61.91 234 SER A C 1
ATOM 1823 O O . SER A 1 234 ? 14.342 -42.453 13.536 1.00 61.91 234 SER A O 1
ATOM 1825 N N . ILE A 1 235 ? 14.523 -41.954 11.356 1.00 71.00 235 ILE A N 1
ATOM 1826 C CA . ILE A 1 235 ? 13.751 -40.701 11.424 1.00 71.00 235 ILE A CA 1
ATOM 1827 C C . ILE A 1 235 ? 12.263 -40.997 11.659 1.00 71.00 235 ILE A C 1
ATOM 1829 O O . ILE A 1 235 ? 11.608 -40.321 12.452 1.00 71.00 235 ILE A O 1
ATOM 1833 N N . ILE A 1 236 ? 11.743 -42.071 11.058 1.00 73.56 236 ILE A N 1
ATOM 1834 C CA . ILE A 1 236 ? 10.347 -42.498 11.228 1.00 73.56 236 ILE A CA 1
ATOM 1835 C C . ILE A 1 236 ? 10.045 -42.848 12.697 1.00 73.56 236 ILE A C 1
ATOM 1837 O O . ILE A 1 236 ? 8.976 -42.513 13.206 1.00 73.56 236 ILE A O 1
ATOM 1841 N N . ILE A 1 237 ? 10.995 -43.456 13.416 1.00 76.75 237 ILE A N 1
ATOM 1842 C CA . ILE A 1 237 ? 10.818 -43.831 14.829 1.00 76.75 237 ILE A CA 1
ATOM 1843 C C . ILE A 1 237 ? 10.760 -42.588 15.731 1.00 76.75 237 ILE A C 1
ATOM 1845 O O . ILE A 1 237 ? 9.926 -42.524 16.636 1.00 76.75 237 ILE A O 1
ATOM 1849 N N . LEU A 1 238 ? 11.587 -41.574 15.462 1.00 78.81 238 LEU A N 1
ATOM 1850 C CA . LEU A 1 238 ? 11.571 -40.304 16.199 1.00 78.81 238 LEU A CA 1
ATOM 1851 C C . LEU A 1 238 ? 10.277 -39.513 15.965 1.00 78.81 238 LEU A C 1
ATOM 1853 O O . LEU A 1 238 ? 9.712 -38.969 16.916 1.00 78.81 238 LEU A O 1
ATOM 1857 N N . LEU A 1 239 ? 9.763 -39.504 14.731 1.00 82.69 239 LEU A N 1
ATOM 1858 C CA . LEU A 1 239 ? 8.490 -38.855 14.404 1.00 82.69 239 LEU A CA 1
ATOM 1859 C C . LEU A 1 239 ? 7.300 -39.549 15.083 1.00 82.69 239 LEU A C 1
ATOM 1861 O O . LEU A 1 239 ? 6.424 -38.875 15.627 1.00 82.69 239 LEU A O 1
ATOM 1865 N N . LEU A 1 240 ? 7.292 -40.886 15.127 1.00 82.88 240 LEU A N 1
ATOM 1866 C CA . LEU A 1 240 ? 6.250 -41.650 15.821 1.00 82.88 240 LEU A CA 1
ATOM 1867 C C . LEU A 1 240 ? 6.289 -41.433 17.341 1.00 82.88 240 LEU A C 1
ATOM 1869 O O . LEU A 1 240 ? 5.239 -41.250 17.958 1.00 82.88 240 LEU A O 1
ATOM 1873 N N . ALA A 1 241 ? 7.479 -41.389 17.947 1.00 86.44 241 ALA A N 1
ATOM 1874 C CA . ALA A 1 241 ? 7.626 -41.105 19.375 1.00 86.44 241 ALA A CA 1
ATOM 1875 C C . ALA A 1 241 ? 7.166 -39.679 19.731 1.00 86.44 241 ALA A C 1
ATOM 1877 O O . ALA A 1 241 ? 6.443 -39.491 20.713 1.00 86.44 241 ALA A O 1
ATOM 1878 N N . GLY A 1 242 ? 7.515 -38.684 18.907 1.00 90.50 242 GLY A N 1
ATOM 1879 C CA . GLY A 1 242 ? 7.064 -37.301 19.083 1.00 90.50 242 GLY A CA 1
ATOM 1880 C C . GLY A 1 242 ? 5.542 -37.161 19.004 1.00 90.50 242 GLY A C 1
ATOM 1881 O O . GLY A 1 242 ? 4.934 -36.486 19.836 1.00 90.50 242 GLY A O 1
ATOM 1882 N N . PHE A 1 243 ? 4.902 -37.866 18.066 1.00 90.56 243 PHE A N 1
ATOM 1883 C CA . PHE A 1 243 ? 3.448 -37.823 17.903 1.00 90.56 243 PHE A CA 1
ATOM 1884 C C . PHE A 1 243 ? 2.697 -38.401 19.115 1.00 90.56 243 PHE A C 1
ATOM 1886 O O . PHE A 1 243 ? 1.687 -37.841 19.544 1.00 90.56 243 PHE A O 1
ATOM 1893 N N . ILE A 1 244 ? 3.218 -39.472 19.726 1.00 92.44 244 ILE A N 1
ATOM 1894 C CA . ILE A 1 244 ? 2.638 -40.070 20.941 1.00 92.44 244 ILE A CA 1
ATOM 1895 C C . ILE A 1 244 ? 2.694 -39.087 22.120 1.00 92.44 244 ILE A C 1
ATOM 1897 O O . ILE A 1 244 ? 1.718 -38.961 22.863 1.00 92.44 244 ILE A O 1
ATOM 1901 N N . ILE A 1 245 ? 3.800 -38.354 22.272 1.00 91.81 245 ILE A N 1
ATOM 1902 C CA . ILE A 1 245 ? 3.957 -37.348 23.333 1.00 91.81 245 ILE A CA 1
ATOM 1903 C C . ILE A 1 245 ? 2.947 -36.207 23.145 1.00 91.81 245 ILE A C 1
ATOM 1905 O O . ILE A 1 245 ? 2.271 -35.821 24.099 1.00 91.81 245 ILE A O 1
ATOM 1909 N N . ILE A 1 246 ? 2.782 -35.706 21.917 1.00 93.12 246 ILE A N 1
ATOM 1910 C CA . ILE A 1 246 ? 1.819 -34.635 21.612 1.00 93.12 246 ILE A CA 1
ATOM 1911 C C . ILE A 1 246 ? 0.384 -35.087 21.914 1.00 93.12 246 ILE A C 1
ATOM 1913 O O . ILE A 1 246 ? -0.360 -34.369 22.585 1.00 93.12 246 ILE A O 1
ATOM 1917 N N . LEU A 1 247 ? -0.000 -36.297 21.491 1.00 92.88 247 LEU A N 1
ATOM 1918 C CA . LEU A 1 247 ? -1.324 -36.852 21.790 1.00 92.88 247 LEU A CA 1
ATOM 1919 C C . LEU A 1 247 ? -1.569 -36.989 23.298 1.00 92.88 247 LEU A C 1
ATOM 1921 O O . LEU A 1 247 ? -2.666 -36.684 23.769 1.00 92.88 247 LEU A O 1
ATOM 1925 N N . PHE A 1 248 ? -0.552 -37.388 24.065 1.00 94.50 248 PHE A N 1
ATOM 1926 C CA . PHE A 1 248 ? -0.643 -37.463 25.522 1.00 94.50 248 PHE A CA 1
ATOM 1927 C C . PHE A 1 248 ? -0.935 -36.091 26.151 1.00 94.50 248 PHE A C 1
ATOM 1929 O O . PHE A 1 248 ? -1.831 -35.986 26.991 1.00 94.50 248 PHE A O 1
ATOM 1936 N N . PHE A 1 249 ? -0.260 -35.024 25.707 1.00 92.56 249 PHE A N 1
ATOM 1937 C CA . PHE A 1 249 ? -0.521 -33.663 26.194 1.00 92.56 249 PHE A CA 1
ATOM 1938 C C . PHE A 1 249 ? -1.917 -33.151 25.824 1.00 92.56 249 PHE A C 1
ATOM 1940 O O . PHE A 1 249 ? -2.562 -32.508 26.653 1.00 92.56 249 PHE A O 1
ATOM 1947 N N . ILE A 1 250 ? -2.418 -33.468 24.626 1.00 93.94 250 ILE A N 1
ATOM 1948 C CA . ILE A 1 250 ? -3.783 -33.105 24.210 1.00 93.94 250 ILE A CA 1
ATOM 1949 C C . ILE A 1 250 ? -4.814 -33.785 25.119 1.00 93.94 250 ILE A C 1
ATOM 1951 O O . ILE A 1 250 ? -5.723 -33.125 25.627 1.00 93.94 250 ILE A O 1
ATOM 1955 N N . VAL A 1 251 ? -4.659 -35.085 25.388 1.00 93.94 251 VAL A N 1
ATOM 1956 C CA . VAL A 1 251 ? -5.558 -35.820 26.293 1.00 93.94 251 VAL A CA 1
ATOM 1957 C C . VAL A 1 251 ? -5.472 -35.268 27.718 1.00 93.94 251 VAL A C 1
ATOM 1959 O O . VAL A 1 251 ? -6.509 -35.053 28.348 1.00 93.94 251 VAL A O 1
ATOM 1962 N N . LEU A 1 252 ? -4.267 -34.969 28.214 1.00 94.00 252 LEU A N 1
ATOM 1963 C CA . LEU A 1 252 ? -4.063 -34.362 29.531 1.00 94.00 252 LEU A CA 1
ATOM 1964 C C . LEU A 1 252 ? -4.770 -33.001 29.639 1.00 94.00 252 LEU A C 1
ATOM 1966 O O . LEU A 1 252 ? -5.488 -32.759 30.608 1.00 94.00 252 LEU A O 1
ATOM 1970 N N . MET A 1 253 ? -4.634 -32.142 28.624 1.00 91.38 253 MET A N 1
ATOM 1971 C CA . MET A 1 253 ? -5.322 -30.849 28.558 1.00 91.38 253 MET A CA 1
ATOM 1972 C C . MET A 1 253 ? -6.844 -31.006 28.563 1.00 91.38 253 MET A C 1
ATOM 1974 O O . MET A 1 253 ? -7.528 -30.298 29.302 1.00 91.38 253 MET A O 1
ATOM 1978 N N . LEU A 1 254 ? -7.393 -31.968 27.817 1.00 91.31 254 LEU A N 1
ATOM 1979 C CA . LEU A 1 254 ? -8.835 -32.241 27.811 1.00 91.31 254 LEU A CA 1
ATOM 1980 C C . LEU A 1 254 ? -9.343 -32.753 29.170 1.00 91.31 254 LEU A C 1
ATOM 1982 O O . LEU A 1 254 ? -10.452 -32.404 29.587 1.00 91.31 254 LEU A O 1
ATOM 1986 N N . LEU A 1 255 ? -8.541 -33.544 29.890 1.00 89.62 255 LEU A N 1
ATOM 1987 C CA . LEU A 1 255 ? -8.863 -33.991 31.249 1.00 89.62 255 LEU A CA 1
ATOM 1988 C C . LEU A 1 255 ? -8.827 -32.831 32.252 1.00 89.62 255 LEU A C 1
ATOM 1990 O O . LEU A 1 255 ? -9.753 -32.704 33.056 1.00 89.62 255 LEU A O 1
ATOM 1994 N N . ILE A 1 256 ? -7.826 -31.948 32.166 1.00 87.00 256 ILE A N 1
ATOM 1995 C CA . ILE A 1 256 ? -7.735 -30.735 32.996 1.00 87.00 256 ILE A CA 1
ATOM 1996 C C . ILE A 1 256 ? -8.928 -29.814 32.719 1.00 87.00 256 ILE A C 1
ATOM 1998 O O . ILE A 1 256 ? -9.580 -29.360 33.659 1.00 87.00 256 ILE A O 1
ATOM 2002 N N . GLN A 1 257 ? -9.286 -29.597 31.451 1.00 83.88 257 GLN A N 1
ATOM 2003 C CA . GLN A 1 257 ? -10.458 -28.801 31.084 1.00 83.88 257 GLN A CA 1
ATOM 2004 C C . GLN A 1 257 ? -11.754 -29.394 31.644 1.00 83.88 257 GLN A C 1
ATOM 2006 O O . GLN A 1 257 ? -12.575 -28.652 32.183 1.00 83.88 257 GLN A O 1
ATOM 2011 N N . ARG A 1 258 ? -11.945 -30.721 31.584 1.00 83.56 258 ARG A N 1
ATOM 2012 C CA . ARG A 1 258 ? -13.111 -31.380 32.202 1.00 83.56 258 ARG A CA 1
ATOM 2013 C C . ARG A 1 258 ? -13.123 -31.246 33.722 1.00 83.56 258 ARG A C 1
ATOM 2015 O O . ARG A 1 258 ? -14.193 -31.046 34.292 1.00 83.56 258 ARG A O 1
ATOM 2022 N N . PHE A 1 259 ? -11.962 -31.315 34.365 1.00 79.25 259 PHE A N 1
ATOM 2023 C CA . PHE A 1 259 ? -11.849 -31.166 35.813 1.00 79.25 259 PHE A CA 1
ATOM 2024 C C . PHE A 1 259 ? -12.145 -29.730 36.272 1.00 79.25 259 PHE A C 1
ATOM 2026 O O . PHE A 1 259 ? -12.875 -29.528 37.241 1.00 79.25 259 PHE A O 1
ATOM 2033 N N . LEU A 1 260 ? -11.662 -28.724 35.536 1.00 74.56 260 LEU A N 1
ATOM 2034 C CA . LEU A 1 260 ? -11.945 -27.311 35.814 1.00 74.56 260 LEU A CA 1
ATOM 2035 C C . LEU A 1 260 ? -13.411 -26.945 35.543 1.00 74.56 260 LEU A C 1
ATOM 2037 O O . LEU A 1 260 ? -14.001 -26.174 36.299 1.00 74.56 260 LEU A O 1
ATOM 2041 N N . ARG A 1 261 ? -14.053 -27.558 34.539 1.00 67.56 261 ARG A N 1
ATOM 2042 C CA . ARG A 1 261 ? -15.485 -27.342 34.255 1.00 67.56 261 ARG A CA 1
ATOM 2043 C C . ARG A 1 261 ? -16.416 -27.871 35.353 1.00 67.56 261 ARG A C 1
ATOM 2045 O O . ARG A 1 261 ? -17.569 -27.458 35.409 1.00 67.56 261 ARG A O 1
ATOM 2052 N N . GLY A 1 262 ? -15.932 -28.764 36.220 1.00 54.31 262 GLY A N 1
ATOM 2053 C CA . GLY A 1 262 ? -16.714 -29.365 37.303 1.00 54.31 262 GLY A CA 1
ATOM 2054 C C . GLY A 1 262 ? -16.804 -28.539 38.591 1.00 54.31 262 GLY A C 1
ATOM 2055 O O . GLY A 1 262 ? -17.618 -28.878 39.446 1.00 54.31 262 GLY A O 1
ATOM 2056 N N . LYS A 1 263 ? -16.002 -27.475 38.753 1.00 53.31 263 LYS A N 1
ATOM 2057 C CA . LYS A 1 263 ? -15.921 -26.716 40.020 1.00 53.31 263 LYS A CA 1
ATOM 2058 C C . LYS A 1 263 ? -16.638 -25.365 40.042 1.00 53.31 263 LYS A C 1
ATOM 2060 O O . LYS A 1 263 ? -16.782 -24.802 41.119 1.00 53.31 263 LYS A O 1
ATOM 2065 N N . ASN A 1 264 ? -17.177 -24.890 38.920 1.00 47.81 264 ASN A N 1
ATOM 2066 C CA . ASN A 1 264 ? -17.878 -23.603 38.871 1.00 47.81 264 ASN A CA 1
ATOM 2067 C C . ASN A 1 264 ? -19.397 -23.808 38.804 1.00 47.81 264 ASN A C 1
ATOM 2069 O O . ASN A 1 264 ? -20.050 -23.500 37.810 1.00 47.81 264 ASN A O 1
ATOM 2073 N N . LYS A 1 265 ? -19.962 -24.356 39.880 1.00 49.44 265 LYS A N 1
ATOM 2074 C CA . LYS A 1 265 ? -21.370 -24.151 40.239 1.00 49.44 265 LYS A CA 1
ATOM 2075 C C . LYS A 1 265 ? -21.407 -23.578 41.648 1.00 49.44 265 LYS A C 1
ATOM 2077 O O . LYS A 1 265 ? -21.800 -24.253 42.590 1.00 49.44 265 LYS A O 1
ATOM 2082 N N . THR A 1 266 ? -20.969 -22.331 41.754 1.00 47.12 266 THR A N 1
ATOM 2083 C CA . THR A 1 266 ? -21.171 -21.496 42.935 1.00 47.12 266 THR A CA 1
ATOM 2084 C C . THR A 1 266 ? -21.990 -20.298 42.481 1.00 47.12 266 THR A C 1
ATOM 2086 O O . THR A 1 266 ? -21.481 -19.378 41.854 1.00 47.12 266 THR A O 1
ATOM 2089 N N . GLU A 1 267 ? -23.300 -20.441 42.652 1.00 42.81 267 GLU A N 1
ATOM 2090 C CA . GLU A 1 267 ? -24.125 -19.478 43.381 1.00 42.81 267 GLU A CA 1
ATOM 2091 C C . GLU A 1 267 ? -23.905 -17.982 43.074 1.00 42.81 267 GLU A C 1
ATOM 2093 O O . GLU A 1 267 ? -23.045 -17.322 43.641 1.00 42.81 267 GLU A O 1
ATOM 2098 N N . SER A 1 268 ? -24.771 -17.466 42.193 1.00 47.09 268 SER A N 1
ATOM 2099 C CA . SER A 1 268 ? -25.541 -16.228 42.383 1.00 47.09 268 SER A CA 1
ATOM 2100 C C . SER A 1 268 ? -24.824 -15.043 43.050 1.00 47.09 268 SER A C 1
ATOM 2102 O O . SER A 1 268 ? -24.930 -14.841 44.259 1.00 47.09 268 SER A O 1
ATOM 2104 N N . LEU A 1 269 ? -24.308 -14.136 42.221 1.00 41.91 269 LEU A N 1
ATOM 2105 C CA . LEU A 1 269 ? -24.389 -12.703 42.495 1.00 41.91 269 LEU A CA 1
ATOM 2106 C C . LEU A 1 269 ? -24.976 -12.058 41.236 1.00 41.91 269 LEU A C 1
ATOM 2108 O O . LEU A 1 269 ? -24.328 -12.060 40.192 1.00 41.91 269 LEU A O 1
ATOM 2112 N N . LEU A 1 270 ? -26.232 -11.600 41.301 1.00 50.22 270 LEU A N 1
ATOM 2113 C CA . LEU A 1 270 ? -26.809 -10.792 40.227 1.00 50.22 270 LEU A CA 1
ATOM 2114 C C . LEU A 1 270 ? -25.893 -9.574 40.025 1.00 50.22 270 LEU A C 1
ATOM 2116 O O . LEU A 1 270 ? -25.687 -8.836 40.996 1.00 50.22 270 LEU A O 1
ATOM 2120 N N . PRO A 1 271 ? -25.348 -9.354 38.816 1.00 47.19 271 PRO A N 1
ATOM 2121 C CA . PRO A 1 271 ? -24.652 -8.116 38.520 1.00 47.19 271 PRO A CA 1
ATOM 2122 C C . PRO A 1 271 ? -25.632 -6.945 38.692 1.00 47.19 271 PRO A C 1
ATOM 2124 O O . PRO A 1 271 ? -26.842 -7.111 38.480 1.00 47.19 271 PRO A O 1
ATOM 2127 N N . PRO A 1 272 ? -25.153 -5.767 39.123 1.00 52.31 272 PRO A N 1
ATOM 2128 C CA . PRO A 1 272 ? -25.992 -4.584 39.208 1.00 52.31 272 PRO A CA 1
ATOM 2129 C C . PRO A 1 272 ? -26.653 -4.349 37.842 1.00 52.31 272 PRO A C 1
ATOM 2131 O O . PRO A 1 272 ? -26.006 -4.549 36.811 1.00 52.31 272 PRO A O 1
ATOM 2134 N N . PRO A 1 273 ? -27.926 -3.916 37.802 1.00 56.19 273 PRO A N 1
ATOM 2135 C CA . PRO A 1 273 ? -28.704 -3.839 36.568 1.00 56.19 273 PRO A CA 1
ATOM 2136 C C . PRO A 1 273 ? -28.030 -3.015 35.465 1.00 56.19 273 PRO A C 1
ATOM 2138 O O . PRO A 1 273 ? -28.375 -3.205 34.314 1.00 56.19 273 PRO A O 1
ATOM 2141 N N . SER A 1 274 ? -27.061 -2.149 35.779 1.00 63.62 274 SER A N 1
ATOM 2142 C CA . SER A 1 274 ? -26.299 -1.331 34.829 1.00 63.62 274 SER A CA 1
ATOM 2143 C C . SER A 1 274 ? -25.267 -2.088 33.978 1.00 63.62 274 SER A C 1
ATOM 2145 O O . SER A 1 274 ? -25.005 -1.657 32.857 1.00 63.62 274 SER A O 1
ATOM 2147 N N . GLU A 1 275 ? -24.680 -3.192 34.458 1.00 69.19 275 GLU A N 1
ATOM 2148 C CA . GLU A 1 275 ? -23.666 -3.938 33.680 1.00 69.19 275 GLU A CA 1
ATOM 2149 C C . GLU A 1 275 ? -24.281 -4.685 32.488 1.00 69.19 275 GLU A C 1
ATOM 2151 O O . GLU A 1 275 ? -23.664 -4.781 31.427 1.00 69.19 275 GLU A O 1
ATOM 2156 N N . ASP A 1 276 ? -25.523 -5.149 32.636 1.00 78.56 276 ASP A N 1
ATOM 2157 C CA . ASP A 1 276 ? -26.258 -5.864 31.587 1.00 78.56 276 ASP A CA 1
ATOM 2158 C C . ASP A 1 276 ? -26.598 -4.940 30.400 1.00 78.56 276 ASP A C 1
ATOM 2160 O O . ASP A 1 276 ? -26.401 -5.303 29.239 1.00 78.56 276 ASP A O 1
ATOM 2164 N N . TYR A 1 277 ? -26.987 -3.684 30.672 1.00 82.00 277 TYR A N 1
ATOM 2165 C CA . TYR A 1 277 ? -27.240 -2.690 29.617 1.00 82.00 277 TYR A CA 1
ATOM 2166 C C . TYR A 1 277 ? -25.968 -2.311 28.852 1.00 82.00 277 TYR A C 1
ATOM 2168 O O . TYR A 1 277 ? -26.020 -2.160 27.633 1.00 82.00 277 TYR A O 1
ATOM 2176 N N . GLY A 1 278 ? -24.828 -2.177 29.540 1.00 83.19 278 GLY A N 1
ATOM 2177 C CA . GLY A 1 278 ? -23.553 -1.835 28.900 1.00 83.19 278 GLY A CA 1
ATOM 2178 C C . GLY A 1 278 ? -23.055 -2.929 27.952 1.00 83.19 278 GLY A C 1
ATOM 2179 O O . GLY A 1 278 ? -22.586 -2.633 26.851 1.00 83.19 278 GLY A O 1
ATOM 2180 N N . MET A 1 279 ? -23.205 -4.199 28.343 1.00 87.81 279 MET A N 1
ATOM 2181 C CA . MET A 1 279 ? -22.862 -5.333 27.480 1.00 87.81 279 MET A CA 1
ATOM 2182 C C . MET A 1 279 ? -23.790 -5.438 26.266 1.00 87.81 279 MET A C 1
ATOM 2184 O O . MET A 1 279 ? -23.305 -5.644 25.153 1.00 87.81 279 MET A O 1
ATOM 2188 N N . GLU A 1 280 ? -25.101 -5.259 26.450 1.00 90.00 280 GLU A N 1
ATOM 2189 C CA . GLU A 1 280 ? -26.061 -5.297 25.340 1.00 90.00 280 GLU A CA 1
ATOM 2190 C C . GLU A 1 280 ? -25.869 -4.113 24.377 1.00 90.00 280 GLU A C 1
ATOM 2192 O O . GLU A 1 280 ? -25.936 -4.303 23.164 1.00 90.00 280 GLU A O 1
ATOM 2197 N N . LEU A 1 281 ? -25.555 -2.911 24.878 1.00 90.94 281 LEU A N 1
ATOM 2198 C CA . LEU A 1 281 ? -25.254 -1.747 24.037 1.00 90.94 281 LEU A CA 1
ATOM 2199 C C . LEU A 1 281 ? -24.010 -1.989 23.175 1.00 90.94 281 LEU A C 1
ATOM 2201 O O . LEU A 1 281 ? -24.042 -1.756 21.967 1.00 90.94 281 LEU A O 1
ATOM 2205 N N . LYS A 1 282 ? -22.939 -2.519 23.775 1.00 91.94 282 LYS A N 1
ATOM 2206 C CA . LYS A 1 282 ? -21.726 -2.889 23.038 1.00 91.94 282 LYS A CA 1
ATOM 2207 C C . LYS A 1 282 ? -22.019 -3.953 21.978 1.00 91.94 282 LYS A C 1
ATOM 2209 O O . LYS A 1 282 ? -21.588 -3.814 20.840 1.00 91.94 282 LYS A O 1
ATOM 2214 N N . ARG A 1 283 ? -22.816 -4.971 22.319 1.00 95.00 283 ARG A N 1
ATOM 2215 C CA . ARG A 1 283 ? -23.242 -6.014 21.374 1.00 95.00 283 ARG A CA 1
ATOM 2216 C C . ARG A 1 283 ? -24.007 -5.432 20.185 1.00 95.00 283 ARG A C 1
ATOM 2218 O O . ARG A 1 283 ? -23.751 -5.829 19.053 1.00 95.00 283 ARG A O 1
ATOM 2225 N N . LEU A 1 284 ? -24.917 -4.488 20.429 1.00 95.31 284 LEU A N 1
ATOM 2226 C CA . LEU A 1 284 ? -25.663 -3.798 19.374 1.00 95.31 284 LEU A CA 1
ATOM 2227 C C . LEU A 1 284 ? -24.754 -2.914 18.505 1.00 95.31 284 LEU A C 1
ATOM 2229 O O . LEU A 1 284 ? -24.955 -2.854 17.295 1.00 95.31 284 LEU A O 1
ATOM 2233 N N . GLN A 1 285 ? -23.738 -2.265 19.082 1.00 93.31 285 GLN A N 1
ATOM 2234 C CA . GLN A 1 285 ? -22.737 -1.499 18.327 1.00 93.31 285 GLN A CA 1
ATOM 2235 C C . GLN A 1 285 ? -21.856 -2.400 17.448 1.00 93.31 285 GLN A C 1
ATOM 2237 O O . GLN A 1 285 ? -21.622 -2.081 16.280 1.00 93.31 285 GLN A O 1
ATOM 2242 N N . ASP A 1 286 ? -21.421 -3.548 17.971 1.00 94.25 286 ASP A N 1
ATOM 2243 C CA . ASP A 1 286 ? -20.671 -4.547 17.204 1.00 94.25 286 ASP A CA 1
ATOM 2244 C C . ASP A 1 286 ? -21.534 -5.117 16.061 1.00 94.25 286 ASP A C 1
ATOM 2246 O O . ASP A 1 286 ? -21.069 -5.269 14.928 1.00 94.25 286 ASP A O 1
ATOM 2250 N N . GLU A 1 287 ? -22.823 -5.370 16.321 1.00 95.19 287 GLU A N 1
ATOM 2251 C CA . GLU A 1 287 ? -23.778 -5.814 15.300 1.00 95.19 287 GLU A CA 1
ATOM 2252 C C . GLU A 1 287 ? -24.014 -4.736 14.230 1.00 95.19 287 GLU A C 1
ATOM 2254 O O . GLU A 1 287 ? -24.017 -5.055 13.040 1.00 95.19 287 GLU A O 1
ATOM 2259 N N . LYS A 1 288 ? -24.132 -3.459 14.625 1.00 95.94 288 LYS A N 1
ATOM 2260 C CA . LYS A 1 288 ? -24.219 -2.317 13.701 1.00 95.94 288 LYS A CA 1
ATOM 2261 C C . LYS A 1 288 ? -23.024 -2.297 12.748 1.00 95.94 288 LYS A C 1
ATOM 2263 O O . LYS A 1 288 ? -23.213 -2.269 11.532 1.00 95.94 288 LYS A O 1
ATOM 2268 N N . LYS A 1 289 ? -21.806 -2.373 13.294 1.00 94.00 289 LYS A N 1
ATOM 2269 C CA . LYS A 1 289 ? -20.566 -2.381 12.505 1.00 94.00 289 LYS A CA 1
ATOM 2270 C C . LYS A 1 289 ? -20.541 -3.549 11.514 1.00 94.00 289 LYS A C 1
ATOM 2272 O O . LYS A 1 289 ? -20.228 -3.358 10.342 1.00 94.00 289 LYS A O 1
ATOM 2277 N N . SER A 1 290 ? -20.952 -4.738 11.954 1.00 95.75 290 SER A N 1
ATOM 2278 C CA . SER A 1 290 ? -21.030 -5.923 11.093 1.00 95.75 290 SER A CA 1
ATOM 2279 C C . SER A 1 290 ? -22.023 -5.757 9.931 1.00 95.75 290 SER A C 1
ATOM 2281 O O . SER A 1 290 ? -21.723 -6.136 8.796 1.00 95.75 290 SER A O 1
ATOM 2283 N N . VAL A 1 291 ? -23.194 -5.160 10.177 1.00 94.75 291 VAL A N 1
ATOM 2284 C CA . VAL A 1 291 ? -24.193 -4.883 9.128 1.00 94.75 291 VAL A CA 1
ATOM 2285 C C . VAL A 1 291 ? -23.659 -3.868 8.109 1.00 94.75 291 VAL A C 1
ATOM 2287 O O . VAL A 1 291 ? -23.801 -4.081 6.901 1.00 94.75 291 VAL A O 1
ATOM 2290 N N . GLU A 1 292 ? -22.986 -2.809 8.564 1.00 91.62 292 GLU A N 1
ATOM 2291 C CA . GLU A 1 292 ? -22.342 -1.821 7.686 1.00 91.62 292 GLU A CA 1
ATOM 2292 C C . GLU A 1 292 ? -21.249 -2.452 6.807 1.00 91.62 292 GLU A C 1
ATOM 2294 O O . GLU A 1 292 ? -21.171 -2.173 5.605 1.00 91.62 292 GLU A O 1
ATOM 2299 N N . GLU A 1 293 ? -20.434 -3.347 7.368 1.00 91.50 293 GLU A N 1
ATOM 2300 C CA . GLU A 1 293 ? -19.425 -4.112 6.625 1.00 91.50 293 GLU A CA 1
ATOM 2301 C C . GLU A 1 293 ? -20.062 -5.014 5.558 1.00 91.50 293 GLU A C 1
ATOM 2303 O O . GLU A 1 293 ? -19.594 -5.050 4.415 1.00 91.50 293 GLU A O 1
ATOM 2308 N N . MET A 1 294 ? -21.179 -5.681 5.868 1.00 89.75 294 MET A N 1
ATOM 2309 C CA . MET A 1 294 ? -21.909 -6.485 4.881 1.00 89.75 294 MET A CA 1
ATOM 2310 C C . MET A 1 294 ? -22.489 -5.638 3.742 1.00 89.75 294 MET A C 1
ATOM 2312 O O . MET A 1 294 ? -22.439 -6.059 2.582 1.00 89.75 294 MET A O 1
ATOM 2316 N N . MET A 1 295 ? -22.988 -4.432 4.031 1.00 90.75 295 MET A N 1
ATOM 2317 C CA . MET A 1 295 ? -23.439 -3.494 2.997 1.00 90.75 295 MET A CA 1
ATOM 2318 C C . MET A 1 295 ? -22.286 -3.054 2.089 1.00 90.75 295 MET A C 1
ATOM 2320 O O . MET A 1 295 ? -22.433 -3.070 0.862 1.00 90.75 295 MET A O 1
ATOM 2324 N N . LYS A 1 296 ? -21.121 -2.725 2.663 1.00 90.38 296 LYS A N 1
ATOM 2325 C CA . LYS A 1 296 ? -19.906 -2.386 1.898 1.00 90.38 296 LYS A CA 1
ATOM 2326 C C . LYS A 1 296 ? -19.460 -3.551 1.010 1.00 90.38 296 LYS A C 1
ATOM 2328 O O . LYS A 1 296 ? -19.159 -3.347 -0.169 1.00 90.38 296 LYS A O 1
ATOM 2333 N N . LEU A 1 297 ? -19.492 -4.780 1.529 1.00 89.50 297 LEU A N 1
ATOM 2334 C CA . LEU A 1 297 ? -19.159 -5.986 0.769 1.00 89.50 297 LEU A CA 1
ATOM 2335 C C . LEU A 1 297 ? -20.134 -6.226 -0.394 1.00 89.50 297 LEU A C 1
ATOM 2337 O O . LEU A 1 297 ? -19.707 -6.578 -1.496 1.00 89.50 297 LEU A O 1
ATOM 2341 N N . ALA A 1 298 ? -21.436 -6.023 -0.180 1.00 88.00 298 ALA A N 1
ATOM 2342 C CA . ALA A 1 298 ? -22.445 -6.148 -1.231 1.00 88.00 298 ALA A CA 1
ATOM 2343 C C . ALA A 1 298 ? -22.228 -5.113 -2.346 1.00 88.00 298 ALA A C 1
ATOM 2345 O O . ALA A 1 298 ? -22.202 -5.476 -3.525 1.00 88.00 298 ALA A O 1
ATOM 2346 N N . GLN A 1 299 ? -21.973 -3.850 -1.983 1.00 81.75 299 GLN A N 1
ATOM 2347 C CA . GLN A 1 299 ? -21.625 -2.785 -2.933 1.00 81.75 299 GLN A CA 1
ATOM 2348 C C . GLN A 1 299 ? -20.369 -3.131 -3.737 1.00 81.75 299 GLN A C 1
ATOM 2350 O O . GLN A 1 299 ? -20.330 -2.955 -4.955 1.00 81.75 299 GLN A O 1
ATOM 2355 N N . PHE A 1 300 ? -19.348 -3.675 -3.078 1.00 82.56 300 PHE A N 1
ATOM 2356 C CA . PHE A 1 300 ? -18.126 -4.123 -3.734 1.00 82.56 300 PHE A CA 1
ATOM 2357 C C . PHE A 1 300 ? -18.375 -5.255 -4.740 1.00 82.56 300 PHE A C 1
ATOM 2359 O O . PHE A 1 300 ? -17.910 -5.178 -5.882 1.00 82.56 300 PHE A O 1
ATOM 2366 N N . LYS A 1 301 ? -19.136 -6.289 -4.355 1.00 84.19 301 LYS A N 1
ATOM 2367 C CA . LYS A 1 301 ? -19.477 -7.408 -5.250 1.00 84.19 301 LYS A CA 1
ATOM 2368 C C . LYS A 1 301 ? -20.297 -6.949 -6.456 1.00 84.19 301 LYS A C 1
ATOM 2370 O O . LYS A 1 301 ? -20.026 -7.411 -7.564 1.00 84.19 301 LYS A O 1
ATOM 2375 N N . PHE A 1 302 ? -21.228 -6.017 -6.260 1.00 88.12 302 PHE A N 1
ATOM 2376 C CA . PHE A 1 302 ? -22.002 -5.411 -7.343 1.00 88.12 302 PHE A CA 1
ATOM 2377 C C . PHE A 1 302 ? -21.104 -4.635 -8.321 1.00 88.12 302 PHE A C 1
ATOM 2379 O O . PHE A 1 302 ? -21.135 -4.901 -9.522 1.00 88.12 302 PHE A O 1
ATOM 2386 N N . ARG A 1 303 ? -20.201 -3.774 -7.822 1.00 79.94 303 ARG A N 1
ATOM 2387 C CA . ARG A 1 303 ? -19.241 -3.027 -8.665 1.00 79.94 303 ARG A CA 1
ATOM 2388 C C . ARG A 1 303 ? -18.322 -3.936 -9.483 1.00 79.94 303 ARG A C 1
ATOM 2390 O O . ARG A 1 303 ? -18.075 -3.663 -10.653 1.00 79.94 303 ARG A O 1
ATOM 2397 N N . LYS A 1 304 ? -17.860 -5.052 -8.905 1.00 88.31 304 LYS A N 1
ATOM 2398 C CA . LYS A 1 304 ? -17.055 -6.066 -9.614 1.00 88.31 304 LYS A CA 1
ATOM 2399 C C . LYS A 1 304 ? -17.875 -6.960 -10.562 1.00 88.31 304 LYS A C 1
ATOM 2401 O O . LYS A 1 304 ? -17.323 -7.923 -11.089 1.00 88.31 304 LYS A O 1
ATOM 2406 N N . ARG A 1 305 ? -19.173 -6.685 -10.764 1.00 83.44 305 ARG A N 1
ATOM 2407 C CA . ARG A 1 305 ? -20.116 -7.513 -11.545 1.00 83.44 305 ARG A CA 1
ATOM 2408 C C . ARG A 1 305 ? -20.170 -8.977 -11.079 1.00 83.44 305 ARG A C 1
ATOM 2410 O O . ARG A 1 305 ? -20.469 -9.872 -11.861 1.00 83.44 305 ARG A O 1
ATOM 2417 N N . LYS A 1 306 ? -19.858 -9.223 -9.801 1.00 83.19 306 LYS A N 1
ATOM 2418 C CA . LYS A 1 306 ? -19.929 -10.542 -9.142 1.00 83.19 306 LYS A CA 1
ATOM 2419 C C . LYS A 1 306 ? -21.284 -10.788 -8.469 1.00 83.19 306 LYS A C 1
ATOM 2421 O O . LYS A 1 306 ? -21.481 -11.837 -7.865 1.00 83.19 306 LYS A O 1
ATOM 2426 N N . LEU A 1 307 ? -22.171 -9.803 -8.524 1.00 91.38 307 LEU A N 1
ATOM 2427 C CA . LEU A 1 307 ? -23.519 -9.823 -7.982 1.00 91.38 307 LEU A CA 1
ATOM 2428 C C . LEU A 1 307 ? -24.414 -9.104 -8.991 1.00 91.38 307 LEU A C 1
ATOM 2430 O O . LEU A 1 307 ? -24.025 -8.047 -9.494 1.00 91.38 307 LEU A O 1
ATOM 2434 N N . ASP A 1 308 ? -25.563 -9.684 -9.315 1.00 96.06 308 ASP A N 1
ATOM 2435 C CA . ASP A 1 308 ? -26.548 -9.041 -10.179 1.00 96.06 308 ASP A CA 1
ATOM 2436 C C . ASP A 1 308 ? -27.277 -7.905 -9.441 1.00 96.06 308 ASP A C 1
ATOM 2438 O O . ASP A 1 308 ? -27.210 -7.766 -8.217 1.00 96.06 308 ASP A O 1
ATOM 2442 N N . GLU A 1 309 ? -27.941 -7.049 -10.212 1.00 94.19 309 GLU A N 1
ATOM 2443 C CA . GLU A 1 309 ? -28.605 -5.856 -9.692 1.00 94.19 309 GLU A CA 1
ATOM 2444 C C . GLU A 1 309 ? -29.775 -6.176 -8.755 1.00 94.19 309 GLU A C 1
ATOM 2446 O O . GLU A 1 309 ? -29.992 -5.450 -7.782 1.00 94.19 309 GLU A O 1
ATOM 2451 N N . GLU A 1 310 ? -30.508 -7.259 -9.014 1.00 95.94 310 GLU A N 1
ATOM 2452 C CA . GLU A 1 310 ? -31.652 -7.661 -8.197 1.00 95.94 310 GLU A CA 1
ATOM 2453 C C . GLU A 1 310 ? -31.177 -8.171 -6.831 1.00 95.94 310 GLU A C 1
ATOM 2455 O O . GLU A 1 310 ? -31.587 -7.625 -5.802 1.00 95.94 310 GLU A O 1
ATOM 2460 N N . SER A 1 311 ? -30.203 -9.086 -6.821 1.00 93.75 311 SER A N 1
ATOM 2461 C CA . SER A 1 311 ? -29.550 -9.585 -5.605 1.00 93.75 311 SER A CA 1
ATOM 2462 C C . SER A 1 311 ? -28.890 -8.466 -4.798 1.00 93.75 311 SER A C 1
ATOM 2464 O O . SER A 1 311 ? -28.956 -8.451 -3.569 1.00 93.75 311 SER A O 1
ATOM 2466 N N . PHE A 1 312 ? -28.252 -7.496 -5.460 1.00 96.25 312 PHE A N 1
ATOM 2467 C CA . PHE A 1 312 ? -27.669 -6.338 -4.779 1.00 96.25 312 PHE A CA 1
ATOM 2468 C C . PHE A 1 312 ? -28.732 -5.494 -4.072 1.00 96.25 312 PHE A C 1
ATOM 2470 O O . PHE A 1 312 ? -28.577 -5.174 -2.890 1.00 96.25 312 PHE A O 1
ATOM 2477 N N . ARG A 1 313 ? -29.818 -5.149 -4.774 1.00 95.38 313 ARG A N 1
ATOM 2478 C CA . ARG A 1 313 ? -30.916 -4.356 -4.206 1.00 95.38 313 ARG A CA 1
ATOM 2479 C C . ARG A 1 313 ? -31.580 -5.073 -3.034 1.00 95.38 313 ARG A C 1
ATOM 2481 O O . ARG A 1 313 ? -31.920 -4.410 -2.056 1.00 95.38 313 ARG A O 1
ATOM 2488 N N . GLU A 1 314 ? -31.762 -6.388 -3.122 1.00 97.00 314 GLU A N 1
ATOM 2489 C CA . GLU A 1 314 ? -32.339 -7.194 -2.044 1.00 97.00 314 GLU A CA 1
ATOM 2490 C C . GLU A 1 314 ? -31.436 -7.198 -0.805 1.00 97.00 314 GLU A C 1
ATOM 2492 O O . GLU A 1 314 ? -31.883 -6.804 0.272 1.00 97.00 314 GLU A O 1
ATOM 2497 N N . ILE A 1 315 ? -30.141 -7.502 -0.967 1.00 94.12 315 ILE A N 1
ATOM 2498 C CA . ILE A 1 315 ? -29.180 -7.511 0.147 1.00 94.12 315 ILE A CA 1
ATOM 2499 C C . ILE A 1 315 ? -29.106 -6.137 0.819 1.00 94.12 315 ILE A C 1
ATOM 2501 O O . ILE A 1 315 ? -29.167 -6.050 2.044 1.00 94.12 315 ILE A O 1
ATOM 2505 N N . VAL A 1 316 ? -28.992 -5.054 0.046 1.00 93.50 316 VAL A N 1
ATOM 2506 C CA . VAL A 1 316 ? -28.910 -3.699 0.615 1.00 93.50 316 VAL A CA 1
ATOM 2507 C C . VAL A 1 316 ? -30.189 -3.336 1.360 1.00 93.50 316 VAL A C 1
ATOM 2509 O O . VAL A 1 316 ? -30.103 -2.798 2.461 1.00 93.50 316 VAL A O 1
ATOM 2512 N N . ARG A 1 317 ? -31.364 -3.659 0.809 1.00 96.88 317 ARG A N 1
ATOM 2513 C CA . ARG A 1 317 ? -32.650 -3.387 1.461 1.00 96.88 317 ARG A CA 1
ATOM 2514 C C . ARG A 1 317 ? -32.777 -4.133 2.790 1.00 96.88 317 ARG A C 1
ATOM 2516 O O . ARG A 1 317 ? -33.186 -3.528 3.782 1.00 96.88 317 ARG A O 1
ATOM 2523 N N . ASP A 1 318 ? -32.407 -5.409 2.822 1.00 96.75 318 ASP A N 1
ATOM 2524 C CA . ASP A 1 318 ? -32.475 -6.230 4.033 1.00 96.75 318 ASP A CA 1
ATOM 2525 C C . ASP A 1 318 ? -31.508 -5.735 5.112 1.00 96.75 318 ASP A C 1
ATOM 2527 O O . ASP A 1 318 ? -31.895 -5.596 6.276 1.00 96.75 318 ASP A O 1
ATOM 2531 N N . GLN A 1 319 ? -30.272 -5.389 4.734 1.00 95.69 319 GLN A N 1
ATOM 2532 C CA . GLN A 1 319 ? -29.300 -4.837 5.680 1.00 95.69 319 GLN A CA 1
ATOM 2533 C C . GLN A 1 319 ? -29.692 -3.437 6.170 1.00 95.69 319 GLN A C 1
ATOM 2535 O O . GLN A 1 319 ? -29.561 -3.162 7.357 1.00 95.69 319 GLN A O 1
ATOM 2540 N N . GLN A 1 320 ? -30.248 -2.574 5.312 1.00 93.88 320 GLN A N 1
ATOM 2541 C CA . GLN A 1 320 ? -30.767 -1.263 5.726 1.00 93.88 320 GLN A CA 1
ATOM 2542 C C . GLN A 1 320 ? -31.909 -1.394 6.734 1.00 93.88 320 GLN A C 1
ATOM 2544 O O . GLN A 1 320 ? -31.941 -0.671 7.728 1.00 93.88 320 GLN A O 1
ATOM 2549 N N . LYS A 1 321 ? -32.832 -2.339 6.518 1.00 97.38 321 LYS A N 1
ATOM 2550 C CA . LYS A 1 321 ? -33.912 -2.610 7.472 1.00 97.38 321 LYS A CA 1
ATOM 2551 C C . LYS A 1 321 ? -33.354 -3.044 8.828 1.00 97.38 321 LYS A C 1
ATOM 2553 O O . LYS A 1 321 ? -33.803 -2.543 9.857 1.00 97.38 321 LYS A O 1
ATOM 2558 N N . ARG A 1 322 ? -32.359 -3.936 8.824 1.00 95.19 322 ARG A N 1
ATOM 2559 C CA . ARG A 1 322 ? -31.693 -4.401 10.046 1.00 95.19 322 ARG A CA 1
ATOM 2560 C C . ARG A 1 322 ? -30.926 -3.280 10.748 1.00 95.19 322 ARG A C 1
ATOM 2562 O O . ARG A 1 322 ? -30.979 -3.192 11.969 1.00 95.19 322 ARG A O 1
ATOM 2569 N N . LEU A 1 323 ? -30.271 -2.401 9.992 1.00 96.50 323 LEU A N 1
ATOM 2570 C CA . LEU A 1 323 ? -29.559 -1.241 10.527 1.00 96.50 323 LEU A CA 1
ATOM 2571 C C . LEU A 1 323 ? -30.512 -0.303 11.279 1.00 96.50 323 LEU A C 1
ATOM 2573 O O . LEU A 1 323 ? -30.235 0.050 12.419 1.00 96.50 323 LEU A O 1
ATOM 2577 N N . ILE A 1 324 ? -31.667 0.017 10.685 1.00 96.19 324 ILE A N 1
ATOM 2578 C CA . ILE A 1 324 ? -32.698 0.858 11.317 1.00 96.19 324 ILE A CA 1
ATOM 2579 C C . ILE A 1 324 ? -33.198 0.233 12.629 1.00 96.19 324 ILE A C 1
ATOM 2581 O O . ILE A 1 324 ? -33.378 0.936 13.621 1.00 96.19 324 ILE A O 1
ATOM 2585 N N . GLU A 1 325 ? -33.414 -1.085 12.656 1.00 96.56 325 GLU A N 1
ATOM 2586 C CA . GLU A 1 325 ? -33.848 -1.795 13.865 1.00 96.56 325 GLU A CA 1
ATOM 2587 C C . GLU A 1 325 ? -32.783 -1.753 14.972 1.00 96.56 325 GLU A C 1
ATOM 2589 O O . GLU A 1 325 ? -33.105 -1.486 16.132 1.00 96.56 325 GLU A O 1
ATOM 2594 N N . ILE A 1 326 ? -31.511 -1.961 14.619 1.00 96.62 326 ILE A N 1
ATOM 2595 C CA . ILE A 1 326 ? -30.389 -1.874 15.562 1.00 96.62 326 ILE A CA 1
ATOM 2596 C C . ILE A 1 326 ? -30.257 -0.449 16.109 1.00 96.62 326 ILE A C 1
ATOM 2598 O O . ILE A 1 326 ? -30.144 -0.276 17.321 1.00 96.62 326 ILE A O 1
ATOM 2602 N N . GLU A 1 327 ? -30.324 0.573 15.255 1.00 95.06 327 GLU A N 1
ATOM 2603 C CA . GLU A 1 327 ? -30.228 1.978 15.671 1.00 95.06 327 GLU A CA 1
ATOM 2604 C C . GLU A 1 327 ? -31.377 2.394 16.592 1.00 95.06 327 GLU A C 1
ATOM 2606 O O . GLU A 1 327 ? -31.150 3.079 17.591 1.00 95.06 327 GLU A O 1
ATOM 2611 N N . ALA 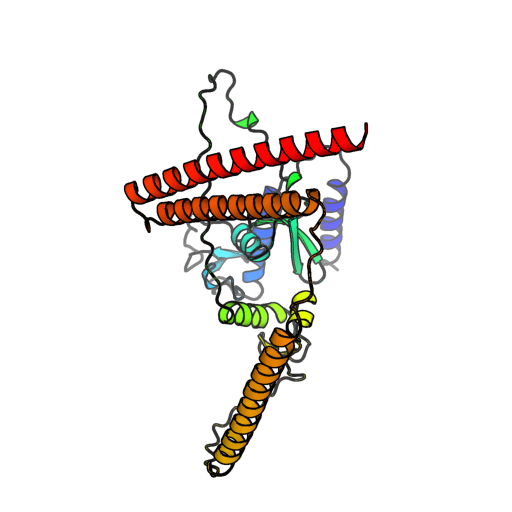A 1 328 ? -32.598 1.926 16.319 1.00 96.62 328 ALA A N 1
ATOM 2612 C CA . ALA A 1 328 ? -33.736 2.150 17.203 1.00 96.62 328 ALA A CA 1
ATOM 2613 C C . ALA A 1 328 ? -33.513 1.522 18.590 1.00 96.62 328 ALA A C 1
ATOM 2615 O O . ALA A 1 328 ? -33.776 2.170 19.605 1.00 96.62 328 ALA A O 1
ATOM 2616 N N . ARG A 1 329 ? -32.977 0.293 18.648 1.00 94.81 329 ARG A N 1
ATOM 2617 C CA . ARG A 1 329 ? -32.667 -0.391 19.917 1.00 94.81 329 ARG A CA 1
ATOM 2618 C C . ARG A 1 329 ? -31.522 0.273 20.677 1.00 94.81 329 ARG A C 1
ATOM 2620 O O . ARG A 1 329 ? -31.610 0.385 21.896 1.00 94.81 329 ARG A O 1
ATOM 2627 N N . ILE A 1 330 ? -30.476 0.727 19.986 1.00 95.31 330 ILE A N 1
ATOM 2628 C CA . ILE A 1 330 ? -29.373 1.492 20.590 1.00 95.31 330 ILE A CA 1
ATOM 2629 C C . ILE A 1 330 ? -29.929 2.752 21.254 1.00 95.31 330 ILE A C 1
ATOM 2631 O O . ILE A 1 330 ? -29.702 2.963 22.441 1.00 95.31 330 ILE A O 1
ATOM 2635 N N . ASN A 1 331 ? -30.734 3.527 20.527 1.00 94.75 331 ASN A N 1
ATOM 2636 C CA . ASN A 1 331 ? -31.319 4.762 21.042 1.00 94.75 331 ASN A CA 1
ATOM 2637 C C . ASN A 1 331 ? -32.267 4.500 22.232 1.00 94.75 331 ASN A C 1
ATOM 2639 O O . ASN A 1 331 ? -32.239 5.214 23.233 1.00 94.75 331 ASN A O 1
ATOM 2643 N N . GLU A 1 332 ? -33.084 3.441 22.186 1.00 93.62 332 GLU A N 1
ATOM 2644 C CA . GLU A 1 332 ? -33.912 3.040 23.334 1.00 93.62 332 GLU A CA 1
ATOM 2645 C C . GLU A 1 332 ? -33.054 2.720 24.570 1.00 93.62 332 GLU A C 1
ATOM 2647 O O . GLU A 1 332 ? -33.366 3.161 25.679 1.00 93.62 332 GLU A O 1
ATOM 2652 N N . MET A 1 333 ? -31.958 1.981 24.388 1.00 91.06 333 MET A N 1
ATOM 2653 C CA . MET A 1 333 ? -31.055 1.591 25.473 1.00 91.06 333 MET A CA 1
ATOM 2654 C C . MET A 1 333 ? -30.309 2.795 26.051 1.00 91.06 333 MET A C 1
ATOM 2656 O O . MET A 1 333 ? -30.261 2.940 27.272 1.00 91.06 333 MET A O 1
ATOM 2660 N N . GLU A 1 334 ? -29.803 3.690 25.205 1.00 90.75 334 GLU A N 1
ATOM 2661 C CA . GLU A 1 334 ? -29.155 4.938 25.622 1.00 90.75 334 GLU A CA 1
ATOM 2662 C C . GLU A 1 334 ? -30.106 5.811 26.453 1.00 90.75 334 GLU A C 1
ATOM 2664 O O . GLU A 1 334 ? -29.740 6.253 27.542 1.00 90.75 334 GLU A O 1
ATOM 2669 N N . ASN A 1 335 ? -31.363 5.965 26.021 1.00 91.50 335 ASN A N 1
ATOM 2670 C CA . ASN A 1 335 ? -32.382 6.699 26.781 1.00 91.50 335 ASN A CA 1
ATOM 2671 C C . ASN A 1 335 ? -32.714 6.043 28.130 1.00 91.50 335 ASN A C 1
ATOM 2673 O O . ASN A 1 335 ? -33.013 6.719 29.114 1.00 91.50 335 ASN A O 1
ATOM 2677 N N . ARG A 1 336 ? -32.688 4.710 28.213 1.00 87.50 336 ARG A N 1
ATOM 2678 C CA . ARG A 1 336 ? -32.917 4.008 29.485 1.00 87.50 336 ARG A CA 1
ATOM 2679 C C . ARG A 1 336 ? -31.738 4.174 30.438 1.00 87.50 336 ARG A C 1
ATOM 2681 O O . ARG A 1 336 ? -31.970 4.328 31.637 1.00 87.50 336 ARG A O 1
ATOM 2688 N N . VAL A 1 337 ? -30.507 4.163 29.926 1.00 87.19 337 VAL A N 1
ATOM 2689 C CA . VAL A 1 337 ? -29.293 4.402 30.719 1.00 87.19 337 VAL A CA 1
ATOM 2690 C C . VAL A 1 337 ? -29.306 5.816 31.296 1.00 87.19 337 VAL A C 1
ATOM 2692 O O . VAL A 1 337 ? -29.149 5.962 32.507 1.00 87.19 337 VAL A O 1
ATOM 2695 N N . THR A 1 338 ? -29.606 6.839 30.491 1.00 87.88 338 THR A N 1
ATOM 2696 C CA . THR A 1 338 ? -29.666 8.232 30.971 1.00 87.88 338 THR A CA 1
ATOM 2697 C C . THR A 1 338 ? -30.719 8.427 32.067 1.00 87.88 338 THR A C 1
ATOM 2699 O O . THR A 1 338 ? -30.418 9.004 33.111 1.00 87.88 338 THR A O 1
ATOM 2702 N N . VAL A 1 339 ? -31.922 7.857 31.915 1.00 89.06 339 VAL A N 1
ATOM 2703 C CA . VAL A 1 339 ? -32.977 7.914 32.950 1.00 89.06 339 VAL A CA 1
ATOM 2704 C C . VAL A 1 339 ? -32.559 7.210 34.249 1.00 89.06 339 VAL A C 1
ATOM 2706 O O . VAL A 1 339 ? -32.926 7.650 35.342 1.00 89.06 339 VAL A O 1
ATOM 2709 N N . LEU A 1 340 ? -31.819 6.100 34.166 1.00 84.88 340 LEU A N 1
ATOM 2710 C CA . LEU A 1 340 ? -31.314 5.398 35.352 1.00 84.88 340 LEU A CA 1
ATOM 2711 C C . LEU A 1 340 ? -30.219 6.201 36.064 1.00 84.88 340 LEU A C 1
ATOM 2713 O O . LEU A 1 340 ? -30.221 6.256 37.294 1.00 84.88 340 LEU A O 1
ATOM 2717 N N . GLU A 1 341 ? -29.330 6.853 35.316 1.00 84.31 341 GLU A N 1
ATOM 2718 C CA . GLU A 1 341 ? -28.298 7.733 35.872 1.00 84.31 341 GLU A CA 1
ATOM 2719 C C . GLU A 1 341 ? -28.894 8.955 36.582 1.00 84.31 341 GLU A C 1
ATOM 2721 O O . GLU A 1 341 ? -28.409 9.354 37.641 1.00 84.31 341 GLU A O 1
ATOM 2726 N N . GLU A 1 342 ? -29.965 9.542 36.045 1.00 88.81 342 GLU A N 1
ATOM 2727 C CA . GLU A 1 342 ? -30.677 10.653 36.690 1.00 88.81 342 GLU A CA 1
ATOM 2728 C C . GLU A 1 342 ? -31.347 10.226 38.004 1.00 88.81 342 GLU A C 1
ATOM 2730 O O . GLU A 1 342 ? -31.262 10.943 39.006 1.00 88.81 342 GLU A O 1
ATOM 2735 N N . LYS A 1 343 ? -31.941 9.026 38.043 1.00 85.56 343 LYS A N 1
ATOM 2736 C CA . LYS A 1 343 ? -32.556 8.456 39.257 1.00 85.56 343 LYS A CA 1
ATOM 2737 C C . LYS A 1 343 ? -31.556 8.078 40.346 1.00 85.56 343 LYS A C 1
ATOM 2739 O O . LYS A 1 343 ? -31.952 7.984 41.497 1.00 85.56 343 LYS A O 1
ATOM 2744 N N . GLN A 1 344 ? -30.293 7.823 40.006 1.00 80.88 344 GLN A N 1
ATOM 2745 C CA . GLN A 1 344 ? -29.242 7.576 41.001 1.00 80.88 344 GLN A CA 1
ATOM 2746 C C . GLN A 1 344 ? -28.671 8.870 41.600 1.00 80.88 344 GLN A C 1
ATOM 2748 O O . GLN A 1 344 ? -28.022 8.822 42.642 1.00 80.88 344 GLN A O 1
ATOM 2753 N N . LYS A 1 345 ? -28.885 10.017 40.942 1.00 79.50 345 LYS A N 1
ATOM 2754 C CA . LYS A 1 345 ? -28.434 11.341 41.406 1.00 79.50 345 LYS A CA 1
ATOM 2755 C C . LYS A 1 345 ? -29.446 12.045 42.319 1.00 79.50 345 LYS A C 1
ATOM 2757 O O . LYS A 1 345 ? -29.079 13.040 42.942 1.00 79.50 345 LYS A O 1
ATOM 2762 N N . THR A 1 346 ? -30.691 11.568 42.360 1.00 68.31 346 THR A N 1
ATOM 2763 C CA . THR A 1 346 ? -31.773 12.054 43.236 1.00 68.31 346 THR A CA 1
ATOM 2764 C C . THR A 1 346 ? -31.930 11.143 44.439 1.00 68.31 346 THR A C 1
ATOM 2766 O O . THR A 1 346 ? -32.194 11.690 45.533 1.00 68.31 346 THR A O 1
#

Radius of gyration: 30.28 Å; chains: 1; bounding box: 69×80×75 Å

Foldseek 3Di:
DPPVVVVVVVVVVVVVVVDDDDPPLPPLVVVLVVVLQVQQLVQCVVNDAQDWGNDDPPCPVVFTATQHPSGGQGPDNHPVDDRDPPDDGPSFVVQLVQLPVNDFQDWGWDDDPHDIFIFTQDPSGTRTPDNHPVSPPPPPPPVPDDPPDDDDPDDPDDDDDDDPDPQDPVNVQQVQQQQQQVVNDFLAKGNHPPVCCVVVVWIATADPNTGPTPYNHDPPDDPDPDPDPDDPPPVVVVVVVVVVVVVVVVVVVVVVVVVVVVPPPDDDDPDDPVVVLVVVLVVLVVVLVVLVVQLVVLVVCVVVVVDDPVRSVVSNVVSVVVNVVSVVVNVVSVVVNVVVVVVVVD

Secondary structure (DSSP, 8-state):
--SHHHHHHHHHHHHHHSSS-TT----HHHHHHHHHHHHHHHTTTTPPTTSBP-PPTTGGGT--EEEETTEEEET-SSTTSPPPTTPPPHHHHHHHHHTTTPPTT-EEEEEETTEEEEEEEETTEEEET-SSGGG-----GGGG--TT------PPP-----------HHHHHHHHHHHTTTTPPTTSBP---HHHHHHHT--EEEETTEEEET-SS--------------THHHHHHHHHHHHHHHHHHHHHHHHHHHHHTS------PPPHHHHHHHHHHHHHHHHHHHHHHHHHHHHHHHTTSS-HHHHHHHHHHHHHHHHHHHHHHHHHHHHHHHHHHHHH-

Sequence (346 aa):
MKKTILALAVACLLSSAYASNNNAMLDYKFYDNMLEDYLLKRFCEGVKRGERCNVAEPLKDNIRGVCCDGKCKREVSNCREEQPPDLEPVANIVKEMLCFSKEQNEKCIISDRGNTLEGRCCDSMCYFGIRDCDEIISEPIFDKIKPGTEIGHVEPEPKPAYAEDTVSVSDLQERIEVLSCLGIPDNKRCEIPAEIADEYNLYGVCCSQKCAFRVDECQNEPVTDDKNKGDDSSIIILLLAGFIIILFFIVLMLLIQRFLRGKNKTESLLPPPSEDYGMELKRLQDEKKSVEEMMKLAQFKFRKRKLDEESFREIVRDQQKRLIEIEARINEMENRVTVLEEKQKT